Protein AF-A0A2S7TR38-F1 (afdb_monomer)

Secondary structure (DSSP, 8-state):
--HHHHHHHHHHHHHHIIIIIS----PEE-TTS-EE--PPPHHHHHHHHHHHHHHHHHHHHTT----SGGG--HHHHHHHHHHHHHTT--HHHHHHHHHHHHHHHHHTT-GGGS--GGGTSSSGGGG----S-SS--STTTTT--HHHHHHHHHHH-HHHHHHHHHHHHHT--HHHHHT--TTTS-EETTEEEE-S-SSS--SEEE-----S---

Foldseek 3Di:
DDPLLVQLLVQLVVLLVVQQQPPPDDQDQDPVRDRDDPRDDPVLSVVLSVLQSVLQVQCVVVVDPDSYLVPDDLVSLLSSQVVCVVVLDQLVVLLVSLVSNLSSCVSVVNNVSRPDSLVRHPHSVRNDDDPDDPDDPDCVSVVHDLVVCLVVVVVVPVVVSQLSLQCVQQVDDSVQSVPDDPVVFDCDPQWTWRQDDDPPDGTDTRDDRRPPPDD

Nearest PDB structures (foldseek):
  4l3u-assembly1_A  TM=3.561E-01  e=3.347E+00  Acinetobacter baumannii AYE
  4gcn-assembly2_B  TM=3.468E-01  e=4.349E+00  Caenorhabditis elegans
  7scc-assembly1_BB  TM=2.724E-01  e=3.176E+00  Synechocystis sp. PCC 6803 substr. Kazusa
  4n5c-assembly5_E  TM=2.247E-01  e=4.349E+00  Saccharomyces cerevisiae S288C

Radius of gyration: 22.53 Å; Cα contacts (8 Å, |Δi|>4): 216; chains: 1; bounding box: 56×43×54 Å

Structure (mmCIF, N/CA/C/O backbone):
data_AF-A0A2S7TR38-F1
#
_entry.id   AF-A0A2S7TR38-F1
#
loop_
_atom_site.group_PDB
_atom_site.id
_atom_site.type_symbol
_atom_site.label_atom_id
_atom_site.label_alt_id
_atom_site.label_comp_id
_atom_site.label_asym_id
_atom_site.label_entity_id
_atom_site.label_seq_id
_atom_site.pdbx_PDB_ins_code
_atom_site.Cartn_x
_atom_site.Cartn_y
_atom_site.Cartn_z
_atom_site.occupancy
_atom_site.B_iso_or_equiv
_atom_site.auth_seq_id
_atom_site.auth_comp_id
_atom_site.auth_asym_id
_atom_site.auth_atom_id
_atom_site.pdbx_PDB_model_num
ATOM 1 N N . MET A 1 1 ? -28.334 -7.784 -8.917 1.00 44.38 1 MET A N 1
ATOM 2 C CA . MET A 1 1 ? -26.993 -7.309 -8.501 1.00 44.38 1 MET A CA 1
ATOM 3 C C . MET A 1 1 ? -27.056 -7.001 -7.008 1.00 44.38 1 MET A C 1
ATOM 5 O O . MET A 1 1 ? -27.893 -6.196 -6.629 1.00 44.38 1 MET A O 1
ATOM 9 N N . ASN A 1 2 ? -26.276 -7.692 -6.165 1.00 52.62 2 ASN A N 1
ATOM 10 C CA . ASN A 1 2 ? -26.364 -7.601 -4.696 1.00 52.62 2 ASN A CA 1
ATOM 11 C C . ASN A 1 2 ? -25.981 -6.200 -4.191 1.00 52.62 2 ASN A C 1
ATOM 13 O O . ASN A 1 2 ? -24.799 -5.867 -4.108 1.00 52.62 2 ASN A O 1
ATOM 17 N N . THR A 1 3 ? -26.973 -5.399 -3.818 1.00 60.41 3 THR A N 1
ATOM 18 C CA . THR A 1 3 ? -26.819 -4.051 -3.243 1.00 60.41 3 THR A CA 1
ATOM 19 C C . THR A 1 3 ? -25.880 -4.043 -2.030 1.00 60.41 3 THR A C 1
ATOM 21 O O . THR A 1 3 ? -24.983 -3.203 -1.945 1.00 60.41 3 THR A O 1
ATOM 24 N N . GLU A 1 4 ? -25.966 -5.074 -1.186 1.00 58.56 4 GLU A N 1
ATOM 25 C CA . GLU A 1 4 ? -25.142 -5.247 0.017 1.00 58.56 4 GLU A CA 1
ATOM 26 C C . GLU A 1 4 ? -23.630 -5.351 -0.272 1.00 58.56 4 GLU A C 1
ATOM 28 O O . GLU A 1 4 ? -22.798 -4.913 0.525 1.00 58.56 4 GLU A O 1
ATOM 33 N N . THR A 1 5 ? -23.240 -5.905 -1.429 1.00 63.31 5 THR A N 1
ATOM 34 C CA . THR A 1 5 ? -21.815 -6.066 -1.785 1.00 63.31 5 THR A CA 1
ATOM 35 C C . THR A 1 5 ? -21.137 -4.749 -2.166 1.00 63.31 5 THR A C 1
ATOM 37 O O . THR A 1 5 ? -19.913 -4.635 -2.068 1.00 63.31 5 THR A O 1
ATOM 40 N N . THR A 1 6 ? -21.921 -3.740 -2.549 1.00 77.88 6 THR A N 1
ATOM 41 C CA . THR A 1 6 ? -21.419 -2.439 -3.008 1.00 77.88 6 THR A CA 1
ATOM 42 C C . THR A 1 6 ? -21.379 -1.412 -1.876 1.00 77.88 6 THR A C 1
ATOM 44 O O . THR A 1 6 ? -20.485 -0.564 -1.845 1.00 77.88 6 THR A O 1
ATOM 47 N N . GLU A 1 7 ? -22.294 -1.503 -0.908 1.00 85.69 7 GLU A N 1
ATOM 48 C CA . GLU A 1 7 ? -22.439 -0.524 0.177 1.00 85.69 7 GLU A CA 1
ATOM 49 C C . GLU A 1 7 ? -21.176 -0.365 1.025 1.00 85.69 7 GLU A C 1
ATOM 51 O O . GLU A 1 7 ? -20.681 0.749 1.199 1.00 85.69 7 GLU A O 1
ATOM 56 N N . TRP A 1 8 ? -20.586 -1.464 1.499 1.00 86.62 8 TRP A N 1
ATOM 57 C CA . TRP A 1 8 ? -19.388 -1.389 2.343 1.00 86.62 8 TRP A CA 1
ATOM 58 C C . TRP A 1 8 ? -18.145 -0.929 1.559 1.00 86.62 8 TRP A C 1
ATOM 60 O O . TRP A 1 8 ? -17.259 -0.269 2.111 1.00 86.62 8 TRP A O 1
ATOM 70 N N . ARG A 1 9 ? -18.081 -1.214 0.248 1.00 89.44 9 ARG A N 1
ATOM 71 C CA . ARG A 1 9 ? -17.019 -0.699 -0.636 1.00 89.44 9 ARG A CA 1
ATOM 72 C C . ARG A 1 9 ? -17.154 0.808 -0.818 1.00 89.44 9 ARG A C 1
ATOM 74 O O . ARG A 1 9 ? -16.152 1.516 -0.753 1.00 89.44 9 ARG A O 1
ATOM 81 N N . ASN A 1 10 ? -18.379 1.303 -0.986 1.00 90.62 10 ASN A N 1
ATOM 82 C CA . ASN A 1 10 ? -18.667 2.734 -1.055 1.00 90.62 10 ASN A CA 1
ATOM 83 C C . ASN A 1 10 ? -18.391 3.437 0.281 1.00 90.62 10 ASN A C 1
ATOM 85 O O . ASN A 1 10 ? -17.781 4.503 0.279 1.00 90.62 10 ASN A O 1
ATOM 89 N N . ALA A 1 11 ? -18.730 2.824 1.417 1.00 90.94 11 ALA A N 1
ATOM 90 C CA . ALA A 1 11 ? -18.392 3.352 2.741 1.00 90.94 11 ALA A CA 1
ATOM 91 C C . ALA A 1 11 ? -16.868 3.409 2.966 1.00 90.94 11 ALA A C 1
ATOM 93 O O . ALA A 1 11 ? -16.332 4.413 3.440 1.00 90.94 11 ALA A O 1
ATOM 94 N N . THR A 1 12 ? -16.145 2.373 2.529 1.00 91.44 12 THR A N 1
ATOM 95 C CA . THR A 1 12 ? -14.674 2.354 2.543 1.00 91.44 12 THR A CA 1
ATOM 96 C C . THR A 1 12 ? -14.095 3.433 1.630 1.00 91.44 12 THR A C 1
ATOM 98 O O . THR A 1 12 ? -13.125 4.097 1.989 1.00 91.44 12 THR A O 1
ATOM 101 N N . ARG A 1 13 ? -14.705 3.657 0.463 1.00 90.94 13 ARG A N 1
ATOM 102 C CA . ARG A 1 13 ? -14.318 4.727 -0.458 1.00 90.94 13 ARG A CA 1
ATOM 103 C C . ARG A 1 13 ? -14.503 6.095 0.199 1.00 90.94 13 ARG A C 1
ATOM 105 O O . ARG A 1 13 ? -13.543 6.859 0.247 1.00 90.94 13 ARG A O 1
ATOM 112 N N . ALA A 1 14 ? -15.678 6.363 0.767 1.00 90.38 14 ALA A N 1
ATOM 113 C CA . ALA A 1 14 ? -15.968 7.596 1.497 1.00 90.38 14 ALA A CA 1
ATOM 114 C C . ALA A 1 14 ? -14.950 7.838 2.626 1.00 90.38 14 ALA A C 1
ATOM 116 O O . ALA A 1 14 ? -14.358 8.910 2.697 1.00 90.38 14 ALA A O 1
ATOM 117 N N . PHE A 1 15 ? -14.621 6.805 3.414 1.00 91.62 15 PHE A N 1
ATOM 118 C CA . PHE A 1 15 ? -13.571 6.885 4.437 1.00 91.62 15 PHE A CA 1
ATOM 119 C C . PHE A 1 15 ? -12.222 7.361 3.878 1.00 91.62 15 PHE A C 1
ATOM 121 O O . PHE A 1 15 ? -11.559 8.207 4.481 1.00 91.62 15 PHE A O 1
ATOM 128 N N . VAL A 1 16 ? -11.787 6.813 2.740 1.00 88.62 16 VAL A N 1
ATOM 129 C CA . VAL A 1 16 ? -10.513 7.196 2.117 1.00 88.62 16 VAL A CA 1
ATOM 130 C C . VAL A 1 16 ? -10.552 8.650 1.642 1.00 88.62 16 VAL A C 1
ATOM 132 O O . VAL A 1 16 ? -9.597 9.389 1.898 1.00 88.62 16 VAL A O 1
ATOM 135 N N . TYR A 1 17 ? -11.645 9.084 1.012 1.00 85.25 17 TYR A N 1
ATOM 136 C CA . TYR A 1 17 ? -11.811 10.478 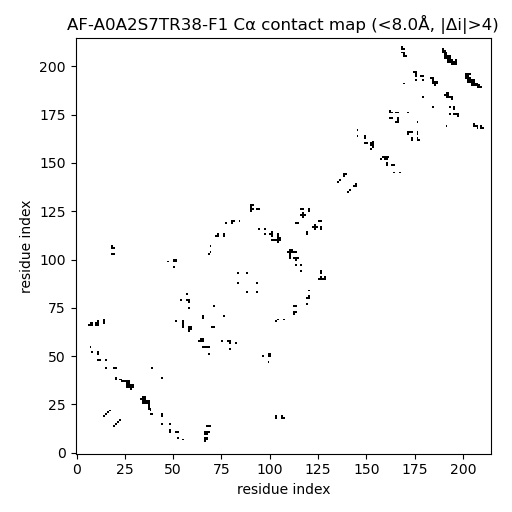0.589 1.00 85.25 17 TYR A CA 1
ATOM 137 C C . TYR A 1 17 ? -11.770 11.445 1.778 1.00 85.25 17 TYR A C 1
ATOM 139 O O . TYR A 1 17 ? -10.945 12.365 1.805 1.00 85.25 17 TYR A O 1
ATOM 147 N N . ASP A 1 18 ? -12.563 11.175 2.809 1.00 86.56 18 ASP A N 1
ATOM 148 C CA . ASP A 1 18 ? -12.71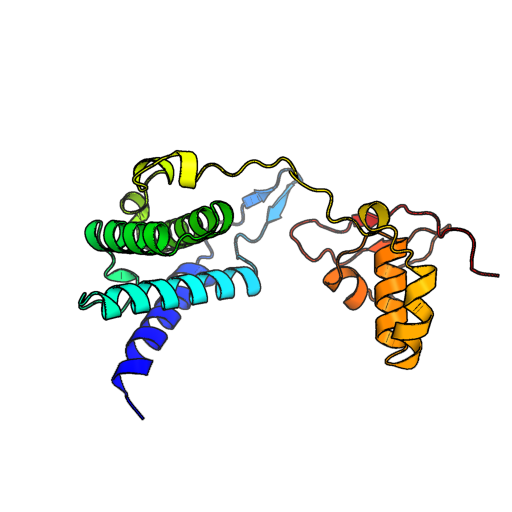1 12.070 3.955 1.00 86.56 18 ASP A CA 1
ATOM 149 C C . ASP A 1 18 ? -11.444 12.151 4.807 1.00 86.56 18 ASP A C 1
ATOM 151 O O . ASP A 1 18 ? -11.066 13.221 5.291 1.00 86.56 18 ASP A O 1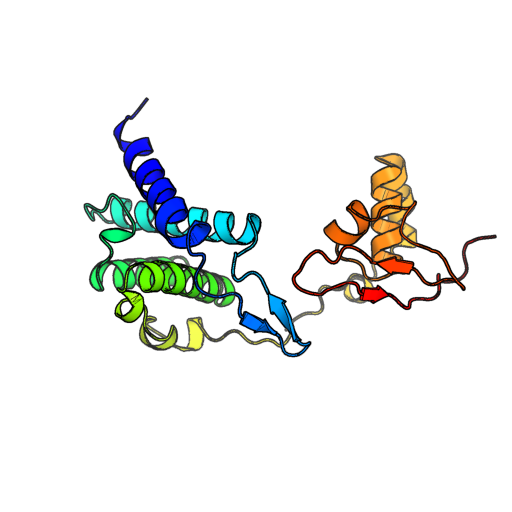
ATOM 155 N N . HIS A 1 19 ? -10.753 11.024 4.996 1.00 84.81 19 HIS A N 1
ATOM 156 C CA . HIS A 1 19 ? -9.693 10.939 5.999 1.00 84.81 19 HIS A CA 1
ATOM 157 C C . HIS A 1 19 ? -8.278 10.826 5.431 1.00 84.81 19 HIS A C 1
ATOM 159 O O . HIS A 1 19 ? -7.327 11.186 6.134 1.00 84.81 19 HIS A O 1
ATOM 165 N N . LEU A 1 20 ? -8.110 10.342 4.195 1.00 81.75 20 LEU A N 1
ATOM 166 C CA . LEU A 1 20 ? -6.791 10.102 3.592 1.00 81.75 20 LEU A CA 1
ATOM 167 C C . LEU A 1 20 ? -6.457 11.054 2.436 1.00 81.75 20 LEU A C 1
ATOM 169 O O . LEU A 1 20 ? -5.278 11.359 2.255 1.00 81.75 20 LEU A O 1
ATOM 173 N N . LEU A 1 21 ? -7.457 11.548 1.698 1.00 73.94 21 LEU A N 1
ATOM 174 C CA . LEU A 1 21 ? -7.286 12.554 0.637 1.00 73.94 21 LEU A CA 1
ATOM 175 C C . LEU A 1 21 ? -7.380 13.991 1.176 1.00 73.94 21 LEU A C 1
ATOM 177 O O . LEU A 1 21 ? -6.552 14.841 0.835 1.00 73.94 21 LEU A O 1
ATOM 181 N N . ASN A 1 22 ? -8.347 14.251 2.061 1.00 59.34 22 ASN A N 1
ATOM 182 C CA . ASN A 1 22 ? -8.716 15.610 2.473 1.00 59.34 22 ASN A CA 1
ATOM 183 C C . ASN A 1 22 ? -7.914 16.208 3.639 1.00 59.34 22 ASN A C 1
ATOM 185 O O . ASN A 1 22 ? -8.141 17.360 4.004 1.00 59.34 22 ASN A O 1
ATOM 189 N N . LYS A 1 23 ? -6.916 15.514 4.207 1.00 54.41 23 LYS A N 1
ATOM 190 C CA . LYS A 1 23 ? -6.045 16.139 5.220 1.00 54.41 23 LYS A CA 1
ATOM 191 C C . LYS A 1 23 ? -4.997 17.060 4.587 1.00 54.41 23 LYS A C 1
ATOM 193 O O . LYS A 1 23 ? -3.816 16.734 4.507 1.00 54.41 23 LYS A O 1
ATOM 198 N N . SER A 1 24 ? -5.421 18.277 4.254 1.00 47.22 24 SER A N 1
ATOM 199 C CA . SER A 1 24 ? -4.573 19.466 4.351 1.00 47.22 24 SER A CA 1
ATOM 200 C C . SER A 1 24 ? -4.290 19.746 5.831 1.00 47.22 24 SER A C 1
ATOM 202 O O . SER A 1 24 ? -4.989 20.520 6.481 1.00 47.22 24 SER A O 1
ATOM 204 N N . ARG A 1 25 ? -3.293 19.089 6.424 1.00 46.66 25 ARG A N 1
ATOM 205 C CA . ARG A 1 25 ? -2.757 19.540 7.715 1.00 46.66 25 ARG A CA 1
ATOM 206 C C . ARG A 1 25 ? -1.247 19.666 7.601 1.00 46.66 25 ARG A C 1
ATOM 208 O O . ARG A 1 25 ? -0.528 18.674 7.572 1.00 46.66 25 ARG A O 1
ATOM 215 N N . THR A 1 26 ? -0.877 20.939 7.456 1.00 48.78 26 THR A N 1
ATOM 216 C CA . THR A 1 26 ? 0.453 21.550 7.449 1.00 48.78 26 THR A CA 1
ATOM 217 C C . THR A 1 26 ? 1.412 21.043 6.372 1.00 48.78 26 THR A C 1
ATOM 219 O O . THR A 1 26 ? 1.970 19.945 6.422 1.00 48.78 26 THR A O 1
ATOM 222 N N . SER A 1 27 ? 1.654 21.904 5.382 1.00 54.19 27 SER A N 1
ATOM 223 C CA . SER A 1 27 ? 2.864 21.851 4.566 1.00 54.19 27 SER A CA 1
ATOM 224 C C . SER A 1 27 ? 4.069 21.809 5.503 1.00 54.19 27 SER A C 1
ATOM 226 O O . SER A 1 27 ? 4.250 22.700 6.332 1.00 54.19 27 SER A O 1
ATOM 228 N N . ARG A 1 28 ? 4.855 20.734 5.422 1.00 53.72 28 ARG A N 1
ATOM 229 C CA . ARG A 1 28 ? 6.092 20.610 6.194 1.00 53.72 28 ARG A CA 1
ATOM 230 C C . ARG A 1 28 ? 7.229 21.106 5.320 1.00 53.72 28 ARG A C 1
ATOM 232 O O . ARG A 1 28 ? 7.315 20.721 4.153 1.00 53.72 28 ARG A O 1
ATOM 239 N N . VAL A 1 29 ? 8.090 21.940 5.884 1.00 58.16 29 VAL A N 1
ATOM 240 C CA . VAL A 1 29 ? 9.344 22.311 5.237 1.00 58.16 29 VAL A CA 1
ATOM 241 C C . VAL A 1 29 ? 10.228 21.065 5.231 1.00 58.16 29 VAL A C 1
ATOM 243 O O . VAL A 1 29 ? 10.424 20.430 6.268 1.00 58.16 29 VAL A O 1
ATOM 246 N N . ASN A 1 30 ? 10.668 20.634 4.052 1.00 64.19 30 ASN A N 1
ATOM 247 C CA . ASN A 1 30 ? 11.627 19.539 3.949 1.00 64.19 30 ASN A CA 1
ATOM 248 C C . ASN A 1 30 ? 13.052 20.034 4.285 1.00 64.19 30 ASN A C 1
ATOM 250 O O . ASN A 1 30 ? 13.281 21.226 4.456 1.00 64.19 30 ASN A O 1
ATOM 254 N N . HIS A 1 31 ? 14.030 19.127 4.340 1.00 61.91 31 HIS A N 1
ATOM 255 C CA . HIS A 1 31 ? 15.436 19.464 4.623 1.00 61.91 31 HIS A CA 1
ATOM 256 C C . HIS A 1 31 ? 16.060 20.444 3.607 1.00 61.91 31 HIS A C 1
ATOM 258 O O . HIS A 1 31 ? 17.085 21.044 3.895 1.00 61.91 31 HIS A O 1
ATOM 264 N N . SER A 1 32 ? 15.434 20.630 2.439 1.00 66.12 32 SER A N 1
ATOM 265 C CA . SER A 1 32 ? 15.834 21.593 1.404 1.00 66.12 32 SER A CA 1
ATOM 266 C C . SER A 1 32 ? 15.085 22.936 1.469 1.00 66.12 32 SER A C 1
ATOM 268 O O . SER A 1 32 ? 15.138 23.704 0.514 1.00 66.12 32 SER A O 1
ATOM 270 N N . GLY A 1 33 ? 14.315 23.207 2.530 1.00 60.91 33 GLY A N 1
ATOM 271 C CA . GLY A 1 33 ? 13.580 24.471 2.689 1.00 60.91 33 GLY A CA 1
ATOM 272 C C . GLY A 1 33 ? 12.289 24.592 1.865 1.00 60.91 33 GLY A C 1
ATOM 273 O O . GLY A 1 33 ? 11.583 25.591 1.967 1.00 60.91 33 GLY A O 1
ATOM 274 N N . LYS A 1 34 ? 11.925 23.578 1.069 1.00 62.59 34 LYS A N 1
ATOM 275 C CA . LYS A 1 34 ? 10.724 23.587 0.220 1.00 62.59 34 LYS A CA 1
ATOM 276 C C . LYS A 1 34 ? 9.499 23.087 0.982 1.00 62.59 34 LYS A C 1
ATOM 278 O O . LYS A 1 34 ? 9.561 22.088 1.706 1.00 62.59 34 LYS A O 1
ATOM 283 N N . LEU A 1 35 ? 8.359 23.747 0.764 1.00 59.25 35 LEU A N 1
ATOM 284 C CA . LEU A 1 35 ? 7.059 23.288 1.252 1.00 59.25 35 LEU A CA 1
ATOM 285 C C . LEU A 1 35 ? 6.696 21.980 0.546 1.00 59.25 35 LEU A C 1
ATOM 287 O O . LEU A 1 35 ? 6.371 21.963 -0.640 1.00 59.25 35 LEU A O 1
ATOM 291 N N . LYS A 1 36 ? 6.739 20.864 1.278 1.00 60.09 36 LYS A N 1
ATOM 292 C CA . LYS A 1 36 ? 6.269 19.583 0.758 1.00 60.09 36 LYS A CA 1
ATOM 293 C C . LYS A 1 36 ? 4.789 19.432 1.080 1.00 60.09 36 LYS A C 1
ATOM 295 O O . LYS A 1 36 ? 4.392 19.395 2.249 1.00 60.09 36 LYS A O 1
ATOM 300 N N . SER A 1 37 ? 3.981 19.306 0.029 1.00 60.09 37 SER A N 1
ATOM 301 C CA . SER A 1 37 ? 2.624 18.775 0.130 1.00 60.09 37 SER A CA 1
ATOM 302 C C . SER A 1 37 ? 2.679 17.438 0.875 1.00 60.09 37 SER A C 1
ATOM 304 O O . SER A 1 37 ? 3.353 16.505 0.440 1.00 60.09 37 SER A O 1
ATOM 306 N N . GLN A 1 38 ? 1.989 17.335 2.013 1.00 63.03 38 GLN A N 1
ATOM 307 C CA . GLN A 1 38 ? 1.847 16.057 2.720 1.00 63.03 38 GLN A CA 1
ATOM 308 C C . GLN A 1 38 ? 0.806 15.136 2.064 1.00 63.03 38 GLN A C 1
ATOM 310 O O . GLN A 1 38 ? 0.529 14.058 2.594 1.00 63.03 38 GLN A O 1
ATOM 315 N N . ARG A 1 39 ? 0.230 15.525 0.915 1.00 66.94 39 ARG A N 1
ATOM 316 C CA . ARG A 1 39 ? -0.686 14.655 0.177 1.00 66.94 39 ARG A CA 1
ATOM 317 C C . ARG A 1 39 ? 0.093 13.470 -0.378 1.00 66.94 39 ARG A C 1
ATOM 319 O O . ARG A 1 39 ? 1.126 13.624 -1.026 1.00 66.94 39 ARG A O 1
ATOM 326 N N . ALA A 1 40 ? -0.412 12.276 -0.097 1.00 72.00 40 ALA A N 1
ATOM 327 C CA . ALA A 1 40 ? 0.082 11.066 -0.728 1.00 72.00 40 ALA A CA 1
ATOM 328 C C . ALA A 1 40 ? -0.246 11.094 -2.233 1.00 72.00 40 ALA A C 1
ATOM 330 O O . ALA A 1 40 ? -1.227 11.715 -2.639 1.00 72.00 40 ALA A O 1
ATOM 331 N N . SER A 1 41 ? 0.562 10.423 -3.058 1.00 76.81 41 SER A N 1
ATOM 332 C CA . SER A 1 41 ? 0.247 10.270 -4.484 1.00 76.81 41 SER A CA 1
ATOM 333 C C . SER A 1 41 ? -1.031 9.451 -4.678 1.00 76.81 41 SER A C 1
ATOM 335 O O . SER A 1 41 ? -1.340 8.598 -3.843 1.00 76.81 41 SER A O 1
ATOM 337 N N . PHE A 1 42 ? -1.729 9.643 -5.803 1.00 81.50 42 PHE A N 1
ATOM 338 C CA . PHE A 1 42 ? -2.927 8.864 -6.145 1.00 81.50 42 PHE A CA 1
ATOM 339 C C . PHE A 1 42 ? -2.684 7.355 -6.044 1.00 81.50 42 PHE A C 1
ATOM 341 O O . PHE A 1 42 ? -3.430 6.671 -5.354 1.00 81.50 42 PHE A O 1
ATOM 348 N N . ARG A 1 43 ? -1.558 6.861 -6.575 1.00 82.44 43 ARG A N 1
ATOM 349 C CA . ARG A 1 43 ? -1.155 5.447 -6.459 1.00 82.44 43 ARG A CA 1
ATOM 350 C C . ARG A 1 43 ? -1.021 4.963 -5.011 1.00 82.44 43 ARG A C 1
ATOM 352 O O . ARG A 1 43 ? -1.364 3.833 -4.688 1.00 82.44 43 ARG A O 1
ATOM 359 N N . THR A 1 44 ? -0.512 5.808 -4.113 1.00 84.56 44 THR A N 1
ATOM 360 C CA . THR A 1 44 ? -0.409 5.457 -2.684 1.00 84.56 44 THR A CA 1
ATOM 361 C C . THR A 1 44 ? -1.789 5.388 -2.032 1.00 84.56 44 THR A C 1
ATOM 363 O O . THR A 1 44 ? -2.005 4.603 -1.112 1.00 84.56 44 THR A O 1
ATOM 366 N N . ILE A 1 45 ? -2.713 6.239 -2.470 1.00 86.25 45 ILE A N 1
ATOM 367 C CA . ILE A 1 45 ? -4.080 6.306 -1.953 1.00 86.25 45 ILE A CA 1
ATOM 368 C C . ILE A 1 45 ? -4.888 5.109 -2.445 1.00 86.25 45 ILE A C 1
ATOM 370 O O . ILE A 1 45 ? -5.565 4.483 -1.638 1.00 86.25 45 ILE A O 1
ATOM 374 N N . GLU A 1 46 ? -4.741 4.747 -3.715 1.00 88.25 46 GLU A N 1
ATOM 375 C CA . GLU A 1 46 ? -5.312 3.541 -4.313 1.00 88.25 46 GLU A CA 1
ATOM 376 C C . GLU A 1 46 ? -4.837 2.279 -3.583 1.00 88.25 46 GLU A C 1
ATOM 378 O O . GLU A 1 46 ? -5.657 1.545 -3.044 1.00 88.25 46 GLU A O 1
ATOM 383 N N . ALA A 1 47 ? -3.524 2.110 -3.385 1.00 89.00 47 ALA A N 1
ATOM 384 C CA . ALA A 1 47 ? -2.994 0.968 -2.634 1.00 89.00 47 ALA A CA 1
ATOM 385 C C . ALA A 1 47 ? -3.537 0.883 -1.191 1.00 89.00 47 ALA A C 1
ATOM 387 O O . ALA A 1 47 ? -3.747 -0.204 -0.647 1.00 89.00 47 ALA A O 1
ATOM 388 N N . ARG A 1 48 ? -3.779 2.033 -0.545 1.00 90.19 48 ARG A N 1
ATOM 389 C CA . ARG A 1 48 ? -4.424 2.081 0.778 1.00 90.19 48 ARG A CA 1
ATOM 390 C C . ARG A 1 48 ? -5.904 1.725 0.698 1.00 90.19 48 ARG A C 1
ATOM 392 O O . ARG A 1 48 ? -6.388 1.031 1.587 1.00 90.19 48 ARG A O 1
ATOM 399 N N . PHE A 1 49 ? -6.612 2.206 -0.321 1.00 92.06 49 PHE A N 1
ATOM 400 C CA . PHE A 1 49 ? -8.009 1.870 -0.563 1.00 92.06 49 PHE A CA 1
ATOM 401 C C . PHE A 1 49 ? -8.173 0.364 -0.768 1.00 92.06 49 PHE A C 1
ATOM 403 O O . PHE A 1 49 ? -8.949 -0.247 -0.038 1.00 92.06 49 PHE A O 1
ATOM 410 N N . ASP A 1 50 ? -7.377 -0.242 -1.646 1.00 92.38 50 ASP A N 1
ATOM 411 C CA . ASP A 1 50 ? -7.413 -1.683 -1.910 1.00 92.38 50 ASP A CA 1
ATOM 412 C C . ASP A 1 50 ? -7.144 -2.490 -0.642 1.00 92.38 50 ASP A C 1
ATOM 414 O O . ASP A 1 50 ? -7.886 -3.416 -0.315 1.00 92.38 50 ASP A O 1
ATOM 418 N N . CYS A 1 51 ? -6.139 -2.084 0.139 1.00 93.88 51 CYS A N 1
ATOM 419 C CA . CYS A 1 51 ? -5.837 -2.714 1.420 1.00 93.88 51 CYS A CA 1
ATOM 420 C C . CYS A 1 51 ? -7.018 -2.647 2.402 1.00 93.88 51 CYS A C 1
ATOM 422 O O . CYS A 1 51 ? -7.296 -3.627 3.094 1.00 93.88 51 CYS A O 1
ATOM 424 N N . LEU A 1 52 ? -7.708 -1.507 2.491 1.00 94.88 52 LEU A N 1
ATOM 425 C CA . LEU A 1 52 ? -8.848 -1.334 3.395 1.00 94.88 52 LEU A CA 1
ATOM 426 C C . LEU A 1 52 ? -10.078 -2.102 2.919 1.00 94.88 52 LEU A C 1
ATOM 428 O O . LEU A 1 52 ? -10.761 -2.714 3.739 1.00 94.88 52 LEU A O 1
ATOM 432 N N . VAL A 1 53 ? -10.334 -2.111 1.612 1.00 94.56 53 VAL A N 1
ATOM 433 C CA . VAL A 1 53 ? -11.412 -2.898 1.009 1.00 94.56 53 VAL A CA 1
ATOM 434 C C . VAL A 1 53 ? -11.178 -4.381 1.281 1.00 94.56 53 VAL A C 1
ATOM 436 O O . VAL A 1 53 ? -12.065 -5.070 1.782 1.00 94.56 53 VAL A O 1
ATOM 439 N N . HIS A 1 54 ? -9.963 -4.864 1.033 1.00 94.56 54 HIS A N 1
ATOM 440 C CA . HIS A 1 54 ? -9.596 -6.248 1.304 1.00 94.56 54 HIS A CA 1
ATOM 441 C C . HIS A 1 54 ? -9.747 -6.596 2.795 1.00 94.56 54 HIS A C 1
ATOM 443 O O . HIS A 1 54 ? -10.324 -7.626 3.136 1.00 94.56 54 HIS A O 1
ATOM 449 N N . ALA A 1 55 ? -9.319 -5.706 3.697 1.00 95.56 55 ALA A N 1
ATOM 450 C CA . ALA A 1 55 ? -9.469 -5.898 5.138 1.00 95.56 55 ALA A CA 1
ATOM 451 C C . ALA A 1 55 ? -10.941 -5.996 5.581 1.00 95.56 55 ALA A C 1
ATOM 453 O O . ALA A 1 55 ? -11.295 -6.888 6.351 1.00 95.56 55 ALA A O 1
ATOM 454 N N . VAL A 1 56 ? -11.821 -5.114 5.094 1.00 95.44 56 VAL A N 1
ATOM 455 C CA . VAL A 1 56 ? -13.260 -5.204 5.400 1.00 95.44 56 VAL A CA 1
ATOM 456 C C . VAL A 1 56 ? -13.848 -6.504 4.841 1.00 95.44 56 VAL A C 1
ATOM 458 O O . VAL A 1 56 ? -14.591 -7.180 5.550 1.00 95.44 56 VAL A O 1
ATOM 461 N N . GLY A 1 57 ? -13.459 -6.902 3.625 1.00 94.19 57 GLY A N 1
ATOM 462 C CA . GLY A 1 57 ? -13.863 -8.172 3.018 1.00 94.19 57 GLY A CA 1
ATOM 463 C C . GLY A 1 57 ? -13.490 -9.394 3.867 1.00 94.19 57 GLY A C 1
ATOM 464 O O . GLY A 1 57 ? -14.355 -10.221 4.147 1.00 94.19 57 GLY A O 1
ATOM 465 N N . ILE A 1 58 ? -12.242 -9.470 4.349 1.00 94.94 58 ILE A N 1
ATOM 466 C CA . ILE A 1 58 ? -11.776 -10.549 5.243 1.00 94.94 58 ILE A CA 1
ATOM 467 C C . ILE A 1 58 ? -12.572 -10.574 6.553 1.00 94.94 58 ILE A C 1
ATOM 469 O O . ILE A 1 58 ? -12.942 -11.633 7.053 1.00 94.94 58 ILE A O 1
ATOM 473 N N . LEU A 1 59 ? -12.830 -9.412 7.154 1.00 96.31 59 LEU A N 1
ATOM 474 C CA . LEU A 1 59 ? -13.581 -9.357 8.408 1.00 96.31 59 LEU A CA 1
ATOM 475 C C . LEU A 1 59 ? -15.012 -9.861 8.218 1.00 96.31 59 LEU A C 1
ATOM 477 O O . LEU A 1 59 ? -15.503 -10.635 9.038 1.00 96.31 59 LEU A O 1
ATOM 481 N N . ARG A 1 60 ? -15.657 -9.480 7.114 1.00 93.69 60 ARG A N 1
ATOM 482 C CA . ARG A 1 60 ? -16.995 -9.969 6.778 1.00 93.69 60 ARG A CA 1
ATOM 483 C C . ARG A 1 60 ? -17.004 -11.472 6.513 1.00 93.69 60 ARG A C 1
ATOM 485 O O . ARG A 1 60 ? -17.884 -12.151 7.031 1.00 93.69 60 ARG A O 1
ATOM 492 N N . SER A 1 61 ? -16.018 -12.012 5.789 1.00 92.50 61 SER A N 1
ATOM 493 C CA . SER A 1 61 ? -15.930 -13.463 5.552 1.00 92.50 61 SER A CA 1
ATOM 494 C C . SER A 1 61 ? -15.692 -14.264 6.837 1.00 92.50 61 SER A C 1
ATOM 496 O O . SER A 1 61 ? -16.111 -15.412 6.933 1.00 92.50 61 SER A O 1
ATOM 498 N N . LYS A 1 62 ? -15.094 -13.643 7.861 1.00 92.56 62 LYS A N 1
ATOM 499 C CA . LYS A 1 62 ? -14.958 -14.197 9.217 1.00 92.56 62 LYS A CA 1
ATOM 500 C C . LYS A 1 62 ? -16.186 -13.990 10.118 1.00 92.56 62 LYS A C 1
ATOM 502 O O . LYS A 1 62 ? -16.116 -14.300 11.304 1.00 92.56 62 LYS A O 1
ATOM 507 N N . GLY A 1 63 ? -17.289 -13.453 9.594 1.00 92.94 63 GLY A N 1
ATOM 508 C CA . GLY A 1 63 ? -18.539 -13.258 10.335 1.00 92.94 63 GLY A CA 1
ATOM 509 C C . GLY A 1 63 ? -18.610 -11.971 11.164 1.00 92.94 63 GLY A C 1
ATOM 510 O O . GLY A 1 63 ? -19.531 -11.806 11.962 1.00 92.94 63 GLY A O 1
ATOM 511 N N . PHE A 1 64 ? -17.673 -11.031 11.003 1.00 94.19 64 PHE A N 1
ATOM 512 C CA . PHE A 1 64 ? -17.788 -9.727 11.656 1.00 94.19 64 PHE A CA 1
ATOM 513 C C . PHE A 1 64 ? -18.760 -8.817 10.894 1.00 94.19 64 PHE A C 1
ATOM 515 O O . PHE A 1 64 ? -18.587 -8.557 9.703 1.00 94.19 64 PHE A O 1
ATOM 522 N N . ALA A 1 65 ? -19.725 -8.238 11.612 1.00 91.50 65 ALA A N 1
ATOM 523 C CA . ALA A 1 65 ? -20.625 -7.203 11.100 1.00 91.50 65 ALA A CA 1
ATOM 524 C C . ALA A 1 65 ? -19.906 -5.842 10.988 1.00 91.50 65 ALA A C 1
ATOM 526 O O . ALA A 1 65 ? -20.150 -4.915 11.761 1.00 91.50 65 ALA A O 1
ATOM 527 N N . VAL A 1 66 ? -18.953 -5.749 10.058 1.00 92.38 66 VAL A N 1
ATOM 528 C CA . VAL A 1 66 ? -18.194 -4.532 9.751 1.00 92.38 66 VAL A CA 1
ATOM 529 C C . VAL A 1 66 ? -18.509 -4.096 8.325 1.00 92.38 66 VAL A C 1
ATOM 531 O O . VAL A 1 66 ? -18.392 -4.878 7.382 1.00 92.38 66 VAL A O 1
ATOM 534 N N . SER A 1 67 ? -18.882 -2.829 8.172 1.00 89.69 67 SER A N 1
ATOM 535 C CA . SER A 1 67 ? -19.232 -2.221 6.884 1.00 89.69 67 SER A CA 1
ATOM 536 C C . SER A 1 67 ? -18.284 -1.091 6.490 1.00 89.69 67 SER A C 1
ATOM 538 O O . SER A 1 67 ? -18.332 -0.627 5.357 1.00 89.69 67 SER A O 1
ATOM 540 N N . SER A 1 68 ? -17.416 -0.632 7.399 1.00 92.38 68 SER A N 1
ATOM 541 C CA . SER A 1 68 ? -16.471 0.446 7.101 1.00 92.38 68 SER A CA 1
ATOM 542 C C . SER A 1 68 ? -15.243 0.435 8.022 1.00 92.38 68 SER A C 1
ATOM 544 O O . SER A 1 68 ? -15.369 0.045 9.191 1.00 92.38 68 SER A O 1
ATOM 546 N N . PRO A 1 69 ? -14.068 0.930 7.576 1.00 93.38 69 PRO A N 1
ATOM 547 C CA . PRO A 1 69 ? -12.863 1.001 8.408 1.00 93.38 69 PRO A CA 1
ATOM 548 C C . PRO A 1 69 ? -13.036 1.769 9.727 1.00 93.38 69 PRO A C 1
ATOM 550 O O . PRO A 1 69 ? -12.386 1.454 10.721 1.00 93.38 69 PRO A O 1
ATOM 553 N N . GLN A 1 70 ? -13.948 2.743 9.792 1.00 93.31 70 GLN A N 1
ATOM 554 C CA . GLN A 1 70 ? -14.264 3.497 11.013 1.00 93.31 70 GLN A CA 1
ATOM 555 C C . GLN A 1 70 ? -14.717 2.590 12.165 1.00 93.31 70 GLN A C 1
ATOM 557 O O . GLN A 1 70 ? -14.502 2.925 13.332 1.00 93.31 70 GLN A O 1
ATOM 562 N N . GLN A 1 71 ? -15.329 1.443 11.859 1.00 94.31 71 GLN A N 1
ATOM 563 C CA . GLN A 1 71 ? -15.840 0.487 12.844 1.00 94.31 71 GLN A CA 1
ATOM 564 C C . GLN A 1 71 ? -14.758 -0.475 13.360 1.00 94.31 71 GLN A C 1
ATOM 566 O O . GLN A 1 71 ? -15.046 -1.352 14.179 1.00 94.31 71 GLN A O 1
ATOM 571 N N . PHE A 1 72 ? -13.506 -0.335 12.911 1.00 96.56 72 PHE A N 1
ATOM 572 C CA . PHE A 1 72 ? -12.414 -1.181 13.376 1.00 96.56 72 PHE A CA 1
ATOM 573 C C . PHE A 1 72 ? -12.199 -1.026 14.890 1.00 96.56 72 PHE A C 1
ATOM 575 O O . PHE A 1 72 ? -12.287 0.064 15.463 1.00 96.56 72 PHE A O 1
ATOM 582 N N . LYS A 1 73 ? -11.945 -2.168 15.534 1.00 94.88 73 LYS A N 1
ATOM 583 C CA . LYS A 1 73 ? -11.652 -2.345 16.961 1.00 94.88 73 LYS A CA 1
ATOM 584 C C . LYS A 1 73 ? -10.439 -3.269 17.077 1.00 94.88 73 LYS A C 1
ATOM 586 O O . LYS A 1 73 ? -10.113 -3.953 16.108 1.00 94.88 73 LYS A O 1
ATOM 591 N N . ALA A 1 74 ? -9.820 -3.351 18.255 1.00 93.69 74 ALA A N 1
ATOM 592 C CA . ALA A 1 74 ? -8.629 -4.181 18.474 1.00 93.69 74 ALA A CA 1
ATOM 593 C C . ALA A 1 74 ? -8.834 -5.636 18.010 1.00 93.69 74 ALA A C 1
ATOM 595 O O . ALA A 1 74 ? -8.026 -6.159 17.249 1.00 93.69 74 ALA A O 1
ATOM 596 N N . LYS A 1 75 ? -9.985 -6.243 18.339 1.00 94.81 75 LYS A N 1
ATOM 597 C CA . LYS A 1 75 ? -10.347 -7.601 17.892 1.00 94.81 75 LYS A CA 1
ATOM 598 C C . LYS A 1 75 ? -10.330 -7.788 16.367 1.00 94.81 75 LYS A C 1
ATOM 600 O O . LYS A 1 75 ? -9.957 -8.850 15.890 1.00 94.81 75 LYS A O 1
ATOM 605 N N . HIS A 1 76 ? -10.700 -6.757 15.602 1.00 96.31 76 HIS A N 1
ATOM 606 C CA . HIS A 1 76 ? -10.687 -6.810 14.139 1.00 96.31 76 HIS A CA 1
ATOM 607 C C . HIS A 1 76 ? -9.248 -6.780 13.609 1.00 96.31 76 HIS A C 1
ATOM 609 O O . HIS A 1 76 ? -8.918 -7.522 12.693 1.00 96.31 76 HIS A O 1
ATOM 615 N N . ILE A 1 77 ? -8.375 -5.967 14.214 1.00 95.44 77 ILE A N 1
ATOM 616 C CA . ILE A 1 77 ? -6.955 -5.920 13.843 1.00 95.44 77 ILE A CA 1
ATOM 617 C C . ILE A 1 77 ? -6.285 -7.269 14.125 1.00 95.44 77 ILE A C 1
ATOM 619 O O . ILE A 1 77 ? -5.596 -7.786 13.252 1.00 95.44 77 ILE A O 1
ATOM 623 N N . HIS A 1 78 ? -6.546 -7.881 15.283 1.00 94.19 78 HIS A N 1
ATOM 624 C CA . HIS A 1 78 ? -6.029 -9.217 15.594 1.00 94.19 78 HIS A CA 1
ATOM 625 C C . HIS A 1 78 ? -6.543 -10.285 14.619 1.00 94.19 78 HIS A C 1
ATOM 627 O O . HIS A 1 78 ? -5.744 -11.059 14.101 1.00 94.19 78 HIS A O 1
ATOM 633 N N . ALA A 1 79 ? -7.840 -10.284 14.293 1.00 95.25 79 ALA A N 1
ATOM 634 C CA . ALA A 1 79 ? -8.408 -11.232 13.333 1.00 95.25 79 ALA A CA 1
ATOM 635 C C . ALA A 1 79 ? -7.811 -11.092 11.918 1.00 95.25 79 ALA A C 1
ATOM 637 O O . ALA A 1 79 ? -7.633 -12.093 11.222 1.00 95.25 79 ALA A O 1
ATOM 638 N N . LEU A 1 80 ? -7.494 -9.862 11.493 1.00 96.00 80 LEU A N 1
ATOM 639 C CA . LEU A 1 80 ? -6.806 -9.595 10.225 1.00 96.00 80 LEU A CA 1
ATOM 640 C C . LEU A 1 80 ? -5.371 -10.113 10.236 1.00 96.00 80 LEU A C 1
ATOM 642 O O . LEU A 1 80 ? -4.948 -10.750 9.278 1.00 96.00 80 LEU A O 1
ATOM 646 N N . VAL A 1 81 ? -4.632 -9.864 11.318 1.00 93.69 81 VAL A N 1
ATOM 647 C CA . VAL A 1 81 ? -3.247 -10.334 11.438 1.00 93.69 81 VAL A CA 1
ATOM 648 C C . VAL A 1 81 ? -3.195 -11.854 11.431 1.00 93.69 81 VAL A C 1
ATOM 650 O O . VAL A 1 81 ? -2.449 -12.414 10.640 1.00 93.69 81 VAL A O 1
ATOM 653 N N . GLN A 1 82 ? -4.050 -12.517 12.211 1.00 92.62 82 GLN A N 1
ATOM 654 C CA . GLN A 1 82 ? -4.150 -13.978 12.207 1.00 92.62 82 GLN A CA 1
ATOM 655 C C . GLN A 1 82 ? -4.489 -14.531 10.819 1.00 92.62 82 GLN A C 1
ATOM 657 O O . GLN A 1 82 ? -3.935 -15.544 10.405 1.00 92.62 82 GLN A O 1
ATOM 662 N N . TYR A 1 83 ? -5.378 -13.865 10.073 1.00 94.19 83 TYR A N 1
ATOM 663 C CA . TYR A 1 83 ? -5.667 -14.252 8.692 1.00 94.19 83 TYR A CA 1
ATOM 664 C C . TYR A 1 83 ? -4.417 -14.180 7.813 1.00 94.19 83 TYR A C 1
ATOM 666 O O . TYR A 1 83 ? -4.089 -15.149 7.143 1.00 94.19 83 TYR A O 1
ATOM 674 N N . TRP A 1 84 ? -3.703 -13.056 7.845 1.00 92.94 84 TRP A N 1
ATOM 675 C CA . TRP A 1 84 ? -2.506 -12.852 7.029 1.00 92.94 84 TRP A CA 1
ATOM 676 C C . TRP A 1 84 ? -1.334 -13.751 7.422 1.00 92.94 84 TRP A C 1
ATOM 678 O O . TRP A 1 84 ? -0.550 -14.135 6.558 1.00 92.94 84 TRP A O 1
ATOM 688 N N . GLU A 1 85 ? -1.216 -14.098 8.705 1.00 89.62 85 GLU A N 1
ATOM 689 C CA . GLU A 1 85 ? -0.234 -15.072 9.177 1.00 89.62 85 GLU A CA 1
ATOM 690 C C . GLU A 1 85 ? -0.534 -16.487 8.676 1.00 89.62 85 GLU A C 1
ATOM 692 O O . GLU A 1 85 ? 0.406 -17.220 8.380 1.00 89.62 85 GLU A O 1
ATOM 697 N N . ASN A 1 86 ? -1.813 -16.855 8.559 1.00 90.25 86 ASN A N 1
ATOM 698 C CA . ASN A 1 86 ? -2.232 -18.156 8.032 1.00 90.25 86 ASN A CA 1
ATOM 699 C C . ASN A 1 86 ? -2.143 -18.223 6.500 1.00 90.25 86 ASN A C 1
ATOM 701 O O . ASN A 1 86 ? -1.889 -19.288 5.947 1.00 90.25 86 ASN A O 1
ATOM 705 N N . ASP A 1 87 ? -2.322 -17.089 5.823 1.00 89.19 87 ASP A N 1
ATOM 706 C CA . ASP A 1 87 ? -2.223 -16.947 4.364 1.00 89.19 87 ASP A CA 1
ATOM 707 C C . ASP A 1 87 ? -0.761 -16.921 3.860 1.00 89.19 87 ASP A C 1
ATOM 709 O O . ASP A 1 87 ? -0.508 -16.779 2.668 1.00 89.19 87 ASP A O 1
ATOM 713 N N . ASN A 1 88 ? 0.223 -17.050 4.764 1.00 85.19 88 ASN A N 1
ATOM 714 C CA . ASN A 1 88 ? 1.663 -17.043 4.470 1.00 85.19 88 ASN A CA 1
ATOM 715 C C . ASN A 1 88 ? 2.125 -15.843 3.618 1.00 85.19 88 ASN A C 1
ATOM 717 O O . ASN A 1 88 ? 3.000 -15.967 2.756 1.00 85.19 88 ASN A O 1
ATOM 721 N N . LEU A 1 89 ? 1.562 -14.654 3.867 1.00 87.06 89 LEU A N 1
ATOM 722 C CA . LEU A 1 89 ? 1.995 -13.435 3.183 1.00 87.06 89 LEU A CA 1
ATOM 723 C C . LEU A 1 89 ? 3.480 -13.145 3.434 1.00 87.06 89 LEU A C 1
ATOM 725 O O . LEU A 1 89 ? 4.003 -13.354 4.529 1.00 87.06 89 LEU A O 1
ATOM 729 N N . SER A 1 90 ? 4.148 -12.561 2.431 1.00 87.56 90 SER A N 1
ATOM 730 C CA . SER A 1 90 ? 5.537 -12.128 2.601 1.00 87.56 90 SER A CA 1
ATOM 731 C C . SER A 1 90 ? 5.666 -11.100 3.744 1.00 87.56 90 SER A C 1
ATOM 733 O O . SER A 1 90 ? 4.781 -10.243 3.894 1.00 87.56 90 SER A O 1
ATOM 735 N N . PRO A 1 91 ? 6.788 -11.089 4.494 1.00 87.56 91 PRO A N 1
ATOM 736 C CA . PRO A 1 91 ? 7.014 -10.124 5.574 1.00 87.56 91 PRO A CA 1
ATOM 737 C C . PRO A 1 91 ? 6.856 -8.662 5.134 1.00 87.56 91 PRO A C 1
ATOM 739 O O . PRO A 1 91 ? 6.311 -7.830 5.863 1.00 87.56 91 PRO A O 1
ATOM 742 N N . VAL A 1 92 ? 7.280 -8.348 3.903 1.00 89.06 92 VAL A N 1
ATOM 743 C CA . VAL A 1 92 ? 7.151 -7.013 3.295 1.00 89.06 92 VAL A CA 1
ATOM 744 C C . VAL A 1 92 ? 5.684 -6.646 3.096 1.00 89.06 92 VAL A C 1
ATOM 746 O O . VAL A 1 92 ? 5.266 -5.539 3.441 1.00 89.06 92 VAL A O 1
ATOM 749 N N . THR A 1 93 ? 4.890 -7.568 2.551 1.00 90.25 93 THR A N 1
ATOM 750 C CA . THR A 1 93 ? 3.460 -7.350 2.305 1.00 90.25 93 THR A CA 1
ATOM 751 C C . THR A 1 93 ? 2.712 -7.135 3.617 1.00 90.25 93 THR A C 1
ATOM 753 O O . THR A 1 93 ? 1.984 -6.149 3.747 1.00 90.25 93 THR A O 1
ATOM 756 N N . LEU A 1 94 ? 2.954 -7.985 4.619 1.00 91.25 94 LEU A N 1
ATOM 757 C CA . LEU A 1 94 ? 2.347 -7.859 5.944 1.00 91.25 94 LEU A CA 1
ATOM 758 C C . LEU A 1 94 ? 2.710 -6.521 6.607 1.00 91.25 94 LEU A C 1
ATOM 760 O O . LEU A 1 94 ? 1.841 -5.811 7.122 1.00 91.25 94 LEU A O 1
ATOM 764 N N . GLN A 1 95 ? 3.982 -6.118 6.540 1.00 90.56 95 GLN A N 1
ATOM 765 C CA . GLN A 1 95 ? 4.426 -4.828 7.063 1.00 90.56 95 GLN A CA 1
ATOM 766 C C . GLN A 1 95 ? 3.746 -3.649 6.346 1.00 90.56 95 GLN A C 1
ATOM 768 O O . GLN A 1 95 ? 3.338 -2.686 7.006 1.00 90.56 95 GLN A O 1
ATOM 773 N N . ASN A 1 96 ? 3.576 -3.730 5.022 1.00 91.19 96 ASN A N 1
ATOM 774 C CA . ASN A 1 96 ? 2.881 -2.716 4.230 1.00 91.19 96 ASN A CA 1
ATOM 775 C C . ASN A 1 96 ? 1.403 -2.603 4.618 1.00 91.19 96 ASN A C 1
ATOM 777 O O . ASN A 1 96 ? 0.932 -1.494 4.881 1.00 91.19 96 ASN A O 1
ATOM 781 N N . TYR A 1 97 ? 0.689 -3.724 4.737 1.00 93.19 97 TYR A N 1
ATOM 782 C CA . TYR A 1 97 ? -0.717 -3.736 5.152 1.00 93.19 97 TYR A CA 1
ATOM 783 C C . TYR A 1 97 ? -0.900 -3.142 6.551 1.00 93.19 97 TYR A C 1
ATOM 785 O O . TYR A 1 97 ? -1.728 -2.250 6.749 1.00 93.19 97 TYR A O 1
ATOM 793 N N . LEU A 1 98 ? -0.056 -3.530 7.512 1.00 93.12 98 LEU A N 1
ATOM 794 C CA . LEU A 1 98 ? -0.060 -2.943 8.856 1.00 93.12 98 LEU A CA 1
ATOM 795 C C . LEU A 1 98 ? 0.266 -1.445 8.841 1.00 93.12 98 LEU A C 1
ATOM 797 O O . LEU A 1 98 ? -0.299 -0.673 9.617 1.00 93.12 98 LEU A O 1
ATOM 801 N N . SER A 1 99 ? 1.160 -1.005 7.955 1.00 91.38 99 SER A N 1
ATOM 802 C CA . SER A 1 99 ? 1.463 0.414 7.762 1.00 91.38 99 SER A CA 1
ATOM 803 C C . SER A 1 99 ? 0.248 1.189 7.248 1.00 91.38 99 SER A C 1
ATOM 805 O O . SER A 1 99 ? -0.092 2.239 7.802 1.00 91.38 99 SER A O 1
ATOM 807 N N . PHE A 1 100 ? -0.461 0.655 6.252 1.00 92.44 100 PHE A N 1
ATOM 808 C CA . PHE A 1 100 ? -1.671 1.269 5.704 1.00 92.44 100 PHE A CA 1
ATOM 809 C C . PHE A 1 100 ? -2.802 1.329 6.729 1.00 92.44 100 PHE A C 1
ATOM 811 O O . PHE A 1 100 ? -3.372 2.405 6.930 1.00 92.44 100 PHE A O 1
ATOM 818 N N . LEU A 1 101 ? -3.054 0.234 7.454 1.00 93.88 101 LEU A N 1
ATOM 819 C CA . LEU A 1 101 ? -4.012 0.214 8.560 1.00 93.88 101 LEU A CA 1
ATOM 820 C C . LEU A 1 101 ? -3.670 1.259 9.621 1.00 93.88 101 LEU A C 1
ATOM 822 O O . LEU A 1 101 ? -4.544 1.989 10.081 1.00 93.88 101 LEU A O 1
ATOM 826 N N . ARG A 1 102 ? -2.393 1.393 9.985 1.00 93.19 102 ARG A N 1
ATOM 827 C CA . ARG A 1 102 ? -1.959 2.383 10.974 1.00 93.19 102 ARG A CA 1
ATOM 828 C C . ARG A 1 102 ? -2.205 3.811 10.505 1.00 93.19 102 ARG A C 1
ATOM 830 O O . ARG A 1 102 ? -2.654 4.636 11.299 1.00 93.19 102 ARG A O 1
ATOM 837 N N . VAL A 1 103 ? -1.922 4.117 9.239 1.00 90.62 103 VAL A N 1
ATOM 838 C CA . VAL A 1 103 ? -2.214 5.435 8.656 1.00 90.62 103 VAL A CA 1
ATOM 839 C C . VAL A 1 103 ? -3.719 5.712 8.685 1.00 90.62 103 VAL A C 1
ATOM 841 O O . VAL A 1 103 ? -4.122 6.778 9.149 1.00 90.62 103 VAL A O 1
ATOM 844 N N . ALA A 1 104 ? -4.538 4.742 8.276 1.00 91.94 104 ALA A N 1
ATOM 845 C CA . ALA A 1 104 ? -5.994 4.834 8.313 1.00 91.94 104 ALA A CA 1
ATOM 846 C C . ALA A 1 104 ? -6.526 5.070 9.735 1.00 91.94 104 ALA A C 1
ATOM 848 O O .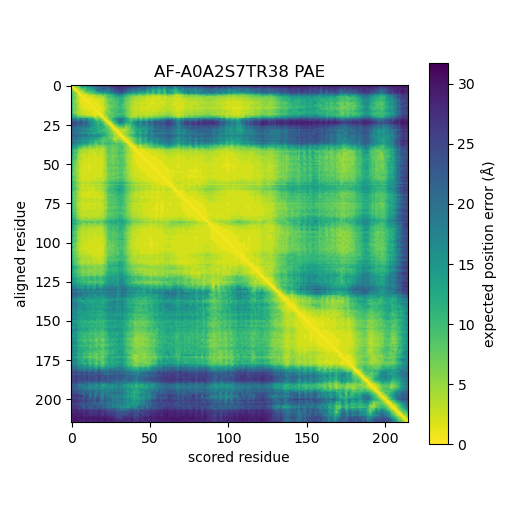 ALA A 1 104 ? -7.255 6.029 9.981 1.00 91.94 104 ALA A O 1
ATOM 849 N N . MET A 1 105 ? -6.109 4.253 10.702 1.00 94.38 105 MET A N 1
ATOM 850 C CA . MET A 1 105 ? -6.588 4.355 12.081 1.00 94.38 105 MET A CA 1
ATOM 851 C C . MET A 1 105 ? -6.113 5.638 12.769 1.00 94.38 105 MET A C 1
ATOM 853 O O . MET A 1 105 ? -6.878 6.270 13.497 1.00 94.38 105 MET A O 1
ATOM 857 N N . ARG A 1 106 ? -4.885 6.100 12.496 1.00 91.88 106 ARG A N 1
ATOM 858 C CA . ARG A 1 106 ? -4.410 7.413 12.968 1.00 91.88 106 ARG A CA 1
ATOM 859 C C . ARG A 1 106 ? -5.233 8.563 12.398 1.00 91.88 106 ARG A C 1
ATOM 861 O O . ARG A 1 106 ? -5.419 9.562 13.090 1.00 91.88 106 ARG A O 1
ATOM 868 N N . ALA A 1 107 ? -5.736 8.445 11.169 1.00 88.69 107 ALA A N 1
ATOM 869 C CA . ALA A 1 107 ? -6.512 9.509 10.545 1.00 88.69 107 ALA A CA 1
ATOM 870 C C . ALA A 1 107 ? -7.800 9.836 11.326 1.00 88.69 107 ALA A C 1
ATOM 872 O O . ALA A 1 107 ? -8.166 11.010 11.397 1.00 88.69 107 ALA A O 1
ATOM 873 N N . ILE A 1 108 ? -8.389 8.836 11.985 1.00 90.69 108 ILE A N 1
ATOM 874 C CA . ILE A 1 108 ? -9.598 8.942 12.819 1.00 90.69 108 ILE A CA 1
ATOM 875 C C . ILE A 1 108 ? -9.318 8.940 14.333 1.00 90.69 108 ILE A C 1
ATOM 877 O O . ILE A 1 108 ? -10.218 8.689 15.126 1.00 90.69 108 ILE A O 1
ATOM 881 N N . GLY A 1 109 ? -8.067 9.154 14.760 1.00 89.69 109 GLY A N 1
ATOM 882 C CA . GLY A 1 109 ? -7.702 9.181 16.186 1.00 89.69 109 GLY A CA 1
ATOM 883 C C . GLY A 1 109 ? -7.629 7.806 16.869 1.00 89.69 109 GLY A C 1
ATOM 884 O O . GLY A 1 109 ? -7.288 7.715 18.044 1.00 89.69 109 GLY A O 1
ATOM 885 N N . LYS A 1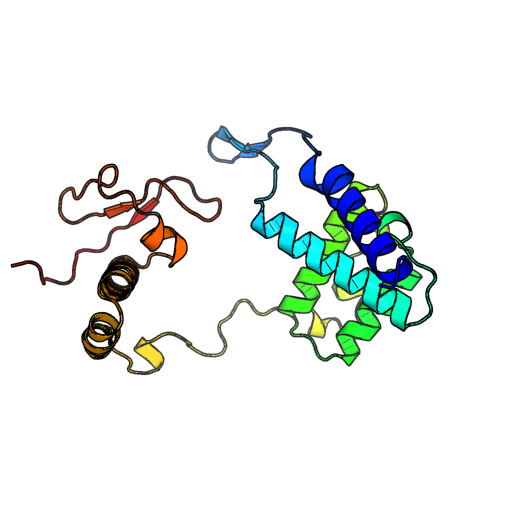 110 ? -7.848 6.711 16.134 1.00 93.81 110 LYS A N 1
ATOM 886 C CA . LYS A 1 110 ? -7.771 5.326 16.631 1.00 93.81 110 LYS A CA 1
ATOM 887 C C . LYS A 1 110 ? -6.398 4.683 16.422 1.00 93.81 110 LYS A C 1
ATOM 889 O O . LYS A 1 110 ? -6.276 3.468 16.322 1.00 93.81 110 LYS A O 1
ATOM 894 N N . GLY A 1 111 ? -5.337 5.487 16.346 1.00 89.38 111 GLY A N 1
ATOM 895 C CA . GLY A 1 111 ? -3.984 5.006 16.041 1.00 89.38 111 GLY A CA 1
ATOM 896 C C . GLY A 1 111 ? -3.447 3.951 17.017 1.00 89.38 111 GLY A C 1
ATOM 897 O O . GLY A 1 111 ? -2.621 3.135 16.620 1.00 89.38 111 GLY A O 1
ATOM 898 N N . HIS A 1 112 ? -3.947 3.937 18.256 1.00 92.06 112 HIS A N 1
ATOM 899 C CA . HIS A 1 112 ? -3.611 2.950 19.284 1.00 92.06 112 HIS A CA 1
ATOM 900 C C . HIS A 1 112 ? -4.067 1.521 18.936 1.00 92.06 112 HIS A C 1
ATOM 902 O O . HIS A 1 112 ? -3.510 0.571 19.469 1.00 92.06 112 HIS A O 1
ATOM 908 N N . LEU A 1 113 ? -5.028 1.350 18.015 1.00 93.00 113 LEU A N 1
ATOM 909 C CA . LEU A 1 113 ? -5.487 0.029 17.566 1.00 93.00 113 LEU A CA 1
ATOM 910 C C . LEU A 1 113 ? -4.437 -0.738 16.754 1.00 93.00 113 LEU A C 1
ATOM 912 O O . LEU A 1 113 ? -4.542 -1.953 16.626 1.00 93.00 113 LEU A O 1
ATOM 916 N N . VAL A 1 114 ? -3.454 -0.039 16.176 1.00 93.19 114 VAL A N 1
ATOM 917 C CA . VAL A 1 114 ? -2.401 -0.645 15.349 1.00 93.19 114 VAL A CA 1
ATOM 918 C C . VAL A 1 114 ? -1.033 -0.296 15.946 1.00 93.19 114 VAL A C 1
ATOM 920 O O . VAL A 1 114 ? -0.347 0.606 15.437 1.00 93.19 114 VAL A O 1
ATOM 923 N N . PRO A 1 115 ? -0.636 -0.977 17.040 1.00 89.44 115 PRO A N 1
ATOM 924 C CA . PRO A 1 115 ? 0.663 -0.801 17.679 1.00 89.44 115 PRO A CA 1
ATOM 925 C C . PRO A 1 115 ? 1.825 -1.224 16.753 1.00 89.44 115 PRO A C 1
ATOM 927 O O . PRO A 1 115 ? 1.683 -1.342 15.525 1.00 89.44 115 PRO A O 1
ATOM 930 N N . LYS A 1 116 ? 3.039 -1.357 17.301 1.00 88.88 116 LYS A N 1
ATOM 931 C CA . LYS A 1 116 ? 4.200 -1.773 16.498 1.00 88.88 116 LYS A CA 1
ATOM 932 C C . LYS A 1 116 ? 3.930 -3.156 15.904 1.00 88.88 116 LYS A C 1
ATOM 934 O O . LYS A 1 116 ? 3.367 -4.008 16.574 1.00 88.88 116 LYS A O 1
ATOM 939 N N . SER A 1 117 ? 4.344 -3.379 14.655 1.00 87.94 117 SER A N 1
ATOM 940 C CA . SER A 1 117 ? 4.005 -4.611 13.929 1.00 87.94 117 SER A CA 1
ATOM 941 C C . SER A 1 117 ? 4.423 -5.879 14.684 1.00 87.94 117 SER A C 1
ATOM 943 O O . SER A 1 117 ? 3.641 -6.814 14.743 1.00 87.94 117 SER A O 1
ATOM 945 N N . ALA A 1 118 ? 5.586 -5.867 15.346 1.00 86.25 118 ALA A N 1
ATOM 946 C CA . ALA A 1 118 ? 6.084 -6.982 16.160 1.00 86.25 118 ALA A CA 1
ATOM 947 C C . ALA A 1 118 ? 5.208 -7.329 17.382 1.00 86.25 118 ALA A C 1
ATOM 949 O O . ALA A 1 118 ? 5.326 -8.422 17.910 1.00 86.25 118 ALA A O 1
ATOM 950 N N . GLN A 1 119 ? 4.346 -6.414 17.838 1.00 87.69 119 GLN A N 1
ATOM 951 C CA . GLN A 1 119 ? 3.419 -6.640 18.958 1.00 87.69 119 GLN A CA 1
ATOM 952 C C . GLN A 1 119 ? 2.074 -7.222 18.500 1.00 87.69 119 GLN A C 1
ATOM 954 O O . GLN A 1 119 ? 1.229 -7.535 19.331 1.00 87.69 119 GLN A O 1
ATOM 959 N N . LEU A 1 120 ? 1.835 -7.277 17.187 1.00 86.25 120 LEU A N 1
ATOM 960 C CA . LEU A 1 120 ? 0.571 -7.731 16.609 1.00 86.25 120 LEU A CA 1
ATOM 961 C C . LEU A 1 120 ? 0.626 -9.167 16.095 1.00 86.25 120 LEU A C 1
ATOM 963 O O . LEU A 1 120 ? -0.420 -9.803 16.013 1.00 86.25 120 LEU A O 1
ATOM 967 N N . VAL A 1 121 ? 1.814 -9.630 15.713 1.00 87.12 121 VAL A N 1
ATOM 968 C CA . VAL A 1 121 ? 2.047 -10.955 15.133 1.00 87.12 121 VAL A CA 1
ATOM 969 C C . VAL A 1 121 ? 2.391 -11.978 16.201 1.00 87.12 121 VAL A C 1
ATOM 971 O O . VAL A 1 121 ? 2.929 -11.623 17.248 1.00 87.12 121 VAL A O 1
ATOM 974 N N . SER A 1 122 ? 2.093 -13.242 15.912 1.00 85.69 122 SER A N 1
ATOM 975 C CA . SER A 1 122 ? 2.390 -14.362 16.808 1.00 85.69 122 SER A CA 1
ATOM 976 C C . SER A 1 122 ? 3.899 -14.579 16.940 1.00 85.69 122 SER A C 1
ATOM 978 O O . SER A 1 122 ? 4.388 -14.914 18.014 1.00 85.69 122 SER A O 1
ATOM 980 N N . ASP A 1 123 ? 4.638 -14.336 15.854 1.00 84.12 123 ASP A N 1
ATOM 981 C CA . ASP A 1 123 ? 6.097 -14.386 15.822 1.00 84.12 123 ASP A CA 1
ATOM 982 C C . ASP A 1 123 ? 6.665 -13.075 15.242 1.00 84.12 123 ASP A C 1
ATOM 984 O O . ASP A 1 123 ? 6.423 -12.764 14.068 1.00 84.12 123 ASP A O 1
ATOM 988 N N . PRO A 1 124 ? 7.445 -12.299 16.021 1.00 83.31 124 PRO A N 1
ATOM 989 C CA . PRO A 1 124 ? 8.087 -11.077 15.550 1.00 83.31 124 PRO A CA 1
ATOM 990 C C . PRO A 1 124 ? 8.938 -11.248 14.287 1.00 83.31 124 PRO A C 1
ATOM 992 O O . PRO A 1 124 ? 9.052 -10.291 13.519 1.00 83.31 124 PRO A O 1
ATOM 995 N N . THR A 1 125 ? 9.513 -12.430 14.035 1.00 79.62 125 THR A N 1
ATOM 996 C CA . THR A 1 125 ? 10.348 -12.675 12.847 1.00 79.62 125 THR A CA 1
ATOM 997 C C . THR A 1 125 ? 9.555 -12.537 11.545 1.00 79.62 125 THR A C 1
ATOM 999 O O . THR A 1 125 ? 10.098 -12.059 10.548 1.00 79.62 125 THR A O 1
ATOM 1002 N N . LYS A 1 126 ? 8.240 -12.804 11.566 1.00 78.31 126 LYS A N 1
ATOM 1003 C CA . LYS A 1 126 ? 7.346 -12.702 10.397 1.00 78.31 126 LYS A CA 1
ATOM 1004 C C . LYS A 1 126 ? 7.165 -11.281 9.864 1.00 78.31 126 LYS A C 1
ATOM 1006 O O . LYS A 1 126 ? 6.688 -11.098 8.748 1.00 78.31 126 LYS A O 1
ATOM 1011 N N . VAL A 1 127 ? 7.529 -10.259 10.640 1.00 78.38 127 VAL A N 1
ATOM 1012 C CA . VAL A 1 127 ? 7.482 -8.842 10.223 1.00 78.38 127 VAL A CA 1
ATOM 1013 C C . VAL A 1 127 ? 8.864 -8.207 10.122 1.00 78.38 127 VAL A C 1
ATOM 1015 O O . VAL A 1 127 ? 8.968 -7.007 9.835 1.00 78.38 127 VAL A O 1
ATOM 1018 N N . VAL A 1 128 ? 9.925 -8.987 10.342 1.00 77.88 128 VAL A N 1
ATOM 1019 C CA . VAL A 1 128 ? 11.294 -8.551 10.085 1.00 77.88 128 VAL A CA 1
ATOM 1020 C C . VAL A 1 128 ? 11.533 -8.630 8.585 1.00 77.88 128 VAL A C 1
ATOM 1022 O O . VAL A 1 128 ? 11.527 -9.692 7.972 1.00 77.88 128 VAL A O 1
ATOM 1025 N N . VAL A 1 129 ? 11.747 -7.467 7.983 1.00 74.31 129 VAL A N 1
ATOM 1026 C CA . VAL A 1 129 ? 12.139 -7.353 6.583 1.00 74.31 129 VAL A CA 1
ATOM 1027 C C . VAL A 1 129 ? 13.638 -7.100 6.548 1.00 74.31 129 VAL A C 1
ATOM 1029 O O . VAL A 1 129 ? 14.094 -6.029 6.960 1.00 74.31 129 VAL A O 1
ATOM 1032 N N . SER A 1 130 ? 14.407 -8.065 6.044 1.00 73.81 130 SER A N 1
ATOM 1033 C CA . SER A 1 130 ? 15.794 -7.804 5.661 1.00 73.81 130 SER A CA 1
ATOM 1034 C C . SER A 1 130 ? 15.807 -6.851 4.467 1.00 73.81 130 SER A C 1
ATOM 1036 O O . SER A 1 130 ? 15.080 -7.047 3.494 1.00 73.81 130 SER A O 1
ATOM 1038 N N . LYS A 1 131 ? 16.627 -5.800 4.541 1.00 65.81 131 LYS A N 1
ATOM 1039 C CA . LYS A 1 131 ? 16.876 -4.901 3.401 1.00 65.81 131 LYS A CA 1
ATOM 1040 C C . LYS A 1 131 ? 17.955 -5.441 2.462 1.00 65.81 131 LYS A C 1
ATOM 1042 O O . LYS A 1 131 ? 18.224 -4.824 1.436 1.00 65.81 131 LYS A O 1
ATOM 1047 N N . THR A 1 132 ? 18.576 -6.559 2.820 1.00 69.44 132 THR A N 1
ATOM 1048 C CA . THR A 1 132 ? 19.622 -7.193 2.028 1.00 69.44 132 THR A CA 1
ATOM 1049 C C . THR A 1 132 ? 18.975 -8.026 0.932 1.00 69.44 132 THR A C 1
ATOM 1051 O O . THR A 1 132 ? 18.128 -8.875 1.212 1.00 69.44 132 THR A O 1
ATOM 1054 N N . ALA A 1 133 ? 19.363 -7.779 -0.319 1.00 63.59 133 ALA A N 1
ATOM 1055 C CA . ALA A 1 133 ? 18.985 -8.645 -1.425 1.00 63.59 133 ALA A CA 1
ATOM 1056 C C . ALA A 1 133 ? 19.616 -10.026 -1.199 1.00 63.59 133 ALA A C 1
ATOM 1058 O O . ALA A 1 133 ? 20.833 -10.138 -1.094 1.00 63.59 133 ALA A O 1
ATOM 1059 N N . ILE A 1 134 ? 18.778 -11.054 -1.064 1.00 70.81 134 ILE A N 1
ATOM 1060 C CA . ILE A 1 134 ? 19.221 -12.445 -0.871 1.00 70.81 134 ILE A CA 1
ATOM 1061 C C . ILE A 1 134 ? 19.695 -13.034 -2.206 1.00 70.81 134 ILE A C 1
ATOM 1063 O O . ILE A 1 134 ? 20.634 -13.818 -2.246 1.00 70.81 134 ILE A O 1
ATOM 1067 N N . GLU A 1 135 ? 19.077 -12.601 -3.304 1.00 74.88 135 GLU A N 1
ATOM 1068 C CA . GLU A 1 135 ? 19.410 -13.008 -4.664 1.00 74.88 135 GLU A CA 1
ATOM 1069 C C . GLU A 1 135 ? 19.530 -11.775 -5.555 1.00 74.88 135 GLU A C 1
ATOM 1071 O O . GLU A 1 135 ? 18.700 -10.857 -5.476 1.00 74.88 135 GLU A O 1
ATOM 1076 N N . ASP A 1 136 ? 20.533 -11.773 -6.431 1.00 78.38 136 ASP A N 1
ATOM 1077 C CA . ASP A 1 136 ? 20.646 -10.756 -7.466 1.00 78.38 136 ASP A CA 1
ATOM 1078 C C . ASP A 1 136 ? 19.659 -11.059 -8.604 1.00 78.38 136 ASP A C 1
ATOM 1080 O O . ASP A 1 136 ? 19.766 -12.052 -9.321 1.00 78.38 136 ASP A O 1
ATOM 1084 N N . LYS A 1 137 ? 18.661 -10.185 -8.756 1.00 79.38 137 LYS A N 1
ATOM 1085 C CA . LYS A 1 137 ? 17.636 -10.269 -9.809 1.00 79.38 137 LYS A CA 1
ATOM 1086 C C . LYS A 1 137 ? 17.982 -9.417 -11.030 1.00 79.38 137 LYS A C 1
ATOM 1088 O O . LYS A 1 137 ? 17.135 -9.265 -11.914 1.00 79.38 137 LYS A O 1
ATOM 1093 N N . SER A 1 138 ? 19.180 -8.835 -11.066 1.00 79.94 138 SER A N 1
ATOM 1094 C CA . SER A 1 138 ? 19.660 -8.034 -12.184 1.00 79.94 138 SER A CA 1
ATOM 1095 C C . SER A 1 138 ? 19.738 -8.861 -13.468 1.00 79.94 138 SER A C 1
ATOM 1097 O O . SER A 1 138 ? 19.914 -10.080 -13.461 1.00 79.94 138 SER A O 1
ATOM 1099 N N . TRP A 1 139 ? 19.608 -8.185 -14.606 1.00 81.56 139 TRP A N 1
ATOM 1100 C CA . TRP A 1 139 ? 19.795 -8.822 -15.907 1.00 81.56 139 TRP A CA 1
ATOM 1101 C C . TRP A 1 139 ? 21.223 -9.341 -16.086 1.00 81.56 139 TRP A C 1
ATOM 1103 O O . TRP A 1 139 ? 21.407 -10.417 -16.648 1.00 81.56 139 TRP A O 1
ATOM 1113 N N . SER A 1 140 ? 22.212 -8.638 -15.523 1.00 78.94 140 SER A N 1
ATOM 1114 C CA . SER A 1 140 ? 23.608 -9.080 -15.482 1.00 78.94 140 SER A CA 1
ATOM 1115 C C . SER A 1 140 ? 23.774 -10.420 -14.770 1.00 78.94 140 SER A C 1
ATOM 1117 O O . SER A 1 140 ? 24.435 -11.298 -15.310 1.00 78.94 140 SER A O 1
ATOM 1119 N N . ALA A 1 141 ? 23.126 -10.623 -13.618 1.00 78.50 141 ALA A N 1
ATOM 1120 C CA . ALA A 1 141 ? 23.173 -11.904 -12.908 1.00 78.50 141 ALA A CA 1
ATOM 1121 C C . ALA A 1 141 ? 22.521 -13.050 -13.697 1.00 78.50 141 ALA A C 1
ATOM 1123 O O . ALA A 1 141 ? 22.881 -14.211 -13.521 1.00 78.50 141 ALA A O 1
ATOM 1124 N N . LYS A 1 142 ? 21.586 -12.728 -14.597 1.00 83.31 142 LYS A N 1
ATOM 1125 C CA . LYS A 1 142 ? 20.931 -13.684 -15.499 1.00 83.31 142 LYS A CA 1
ATOM 1126 C C . LYS A 1 142 ? 21.615 -13.818 -16.864 1.00 83.31 142 LYS A C 1
ATOM 1128 O O . LYS A 1 142 ? 21.079 -14.510 -17.722 1.00 83.31 142 LYS A O 1
ATOM 1133 N N . ASN A 1 143 ? 22.763 -13.166 -17.081 1.00 83.69 143 ASN A N 1
ATOM 1134 C CA . ASN A 1 143 ? 23.455 -13.087 -18.375 1.00 83.69 143 ASN A CA 1
ATOM 1135 C C . ASN A 1 143 ? 22.573 -12.582 -19.534 1.00 83.69 143 ASN A C 1
ATOM 1137 O O . ASN A 1 143 ? 22.807 -12.916 -20.692 1.00 83.69 143 ASN A O 1
ATOM 1141 N N . ILE A 1 144 ? 21.568 -11.757 -19.232 1.00 83.69 144 ILE A N 1
ATOM 1142 C CA . ILE A 1 144 ? 20.706 -11.137 -20.239 1.00 83.69 144 ILE A CA 1
ATOM 1143 C C . ILE A 1 144 ? 21.340 -9.808 -20.637 1.00 83.69 144 ILE A C 1
ATOM 1145 O O . ILE A 1 144 ? 21.470 -8.904 -19.804 1.00 83.69 144 ILE A O 1
ATOM 1149 N N . LYS A 1 145 ? 21.715 -9.666 -21.910 1.00 85.75 145 LYS A N 1
ATOM 1150 C CA . LYS A 1 145 ? 22.173 -8.388 -22.454 1.00 85.75 145 LYS A CA 1
ATOM 1151 C C . LYS A 1 145 ? 21.028 -7.688 -23.164 1.00 85.75 145 LYS A C 1
ATOM 1153 O O . LYS A 1 145 ? 20.278 -8.292 -23.924 1.00 85.75 145 LYS A O 1
ATOM 1158 N N . LEU A 1 146 ? 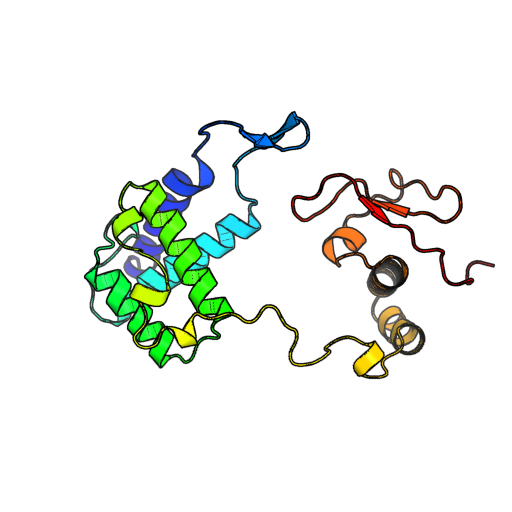20.918 -6.387 -22.917 1.00 83.31 146 LEU A N 1
ATOM 1159 C CA . LEU A 1 146 ? 19.880 -5.557 -23.517 1.00 83.31 146 LEU A CA 1
ATOM 1160 C C . LEU A 1 146 ? 19.989 -5.542 -25.054 1.00 83.31 146 LEU A C 1
ATOM 1162 O O . LEU A 1 146 ? 18.976 -5.632 -25.737 1.00 83.31 146 LEU A O 1
ATOM 1166 N N . GLU A 1 147 ? 21.212 -5.516 -25.591 1.00 86.25 147 GLU A N 1
ATOM 1167 C CA . GLU A 1 147 ? 21.477 -5.583 -27.036 1.00 86.25 147 GLU A CA 1
ATOM 1168 C C . GLU A 1 147 ? 20.912 -6.830 -27.731 1.00 86.25 147 GLU A C 1
ATOM 1170 O O . GLU A 1 147 ? 20.544 -6.746 -28.900 1.00 86.25 147 GLU A O 1
ATOM 1175 N N . ASP A 1 148 ? 20.784 -7.948 -27.013 1.00 87.81 148 ASP A N 1
ATOM 1176 C CA . ASP A 1 148 ? 20.299 -9.209 -27.580 1.00 87.81 148 ASP A CA 1
ATOM 1177 C C . ASP A 1 148 ? 18.762 -9.247 -27.651 1.00 87.81 148 ASP A C 1
ATOM 1179 O O . ASP A 1 148 ? 18.189 -9.914 -28.510 1.00 87.81 148 ASP A O 1
ATOM 1183 N N . ILE A 1 149 ? 18.077 -8.518 -26.762 1.00 89.56 149 ILE A N 1
ATOM 1184 C CA . ILE A 1 149 ? 16.608 -8.524 -26.665 1.00 89.56 149 ILE A CA 1
ATOM 1185 C C . ILE A 1 149 ? 15.944 -7.351 -27.388 1.00 89.56 149 ILE A C 1
ATOM 1187 O O . ILE A 1 149 ? 14.787 -7.464 -27.791 1.00 89.56 149 ILE A O 1
ATOM 1191 N N . LEU A 1 150 ? 16.654 -6.232 -27.564 1.00 91.50 150 LEU A N 1
ATOM 1192 C CA . LEU A 1 150 ? 16.110 -5.032 -28.203 1.00 91.50 150 LEU A CA 1
ATOM 1193 C C . LEU A 1 150 ? 15.556 -5.291 -29.614 1.00 91.50 150 LEU A C 1
ATOM 1195 O O . LEU A 1 150 ? 14.454 -4.814 -29.876 1.00 91.50 150 LEU A O 1
ATOM 1199 N N . PRO A 1 151 ? 16.218 -6.068 -30.500 1.00 94.38 151 PRO A N 1
ATOM 1200 C CA . PRO A 1 151 ? 15.672 -6.355 -31.827 1.00 94.38 151 PRO A CA 1
ATOM 1201 C C . PRO A 1 151 ? 14.346 -7.122 -31.779 1.00 94.38 151 PRO A C 1
ATOM 1203 O O . PRO A 1 151 ? 13.464 -6.865 -32.592 1.00 94.38 151 PRO A O 1
ATOM 1206 N N . MET A 1 152 ? 14.187 -8.034 -30.811 1.00 93.81 152 MET A N 1
ATOM 1207 C CA . MET A 1 152 ? 12.943 -8.790 -30.636 1.00 93.81 152 MET A CA 1
ATOM 1208 C C . MET A 1 152 ? 11.799 -7.879 -30.186 1.00 93.81 152 MET A C 1
ATOM 1210 O O . MET A 1 152 ? 10.706 -7.961 -30.733 1.00 93.81 152 MET A O 1
ATOM 1214 N N . ILE A 1 153 ? 12.064 -6.977 -29.236 1.00 93.56 153 ILE A N 1
ATOM 1215 C CA . ILE A 1 153 ? 11.070 -6.003 -28.763 1.00 93.56 153 ILE A CA 1
ATOM 1216 C C . ILE A 1 153 ? 10.720 -5.019 -29.884 1.00 93.56 153 ILE A C 1
ATOM 1218 O O . ILE A 1 153 ? 9.551 -4.722 -30.081 1.00 93.56 153 ILE A O 1
ATOM 1222 N N . ALA A 1 154 ? 11.712 -4.547 -30.644 1.00 94.00 154 ALA A N 1
ATOM 1223 C CA . ALA A 1 154 ? 11.513 -3.601 -31.743 1.00 94.00 154 ALA A CA 1
ATOM 1224 C C . ALA A 1 154 ? 10.672 -4.184 -32.887 1.00 94.00 154 ALA A C 1
ATOM 1226 O O . ALA A 1 154 ? 9.923 -3.449 -33.527 1.00 94.00 154 ALA A O 1
ATOM 1227 N N . ALA A 1 155 ? 10.774 -5.496 -33.125 1.00 95.25 155 ALA A N 1
ATOM 1228 C CA . ALA A 1 155 ? 9.939 -6.195 -34.097 1.00 95.25 155 ALA A CA 1
ATOM 1229 C C . ALA A 1 155 ? 8.453 -6.233 -33.693 1.00 95.25 155 ALA A C 1
ATOM 1231 O O . ALA A 1 155 ? 7.596 -6.302 -34.570 1.00 95.25 155 ALA A O 1
ATOM 1232 N N . GLU A 1 156 ? 8.150 -6.184 -32.391 1.00 95.25 156 GLU A N 1
ATOM 1233 C CA . GLU A 1 156 ? 6.780 -6.116 -31.868 1.00 95.25 156 GLU A CA 1
ATOM 1234 C C . GLU A 1 156 ? 6.299 -4.662 -31.727 1.00 95.25 156 GLU A C 1
ATOM 1236 O O . GLU A 1 156 ? 5.236 -4.310 -32.235 1.00 95.25 156 GLU A O 1
ATOM 1241 N N . ASP A 1 157 ? 7.094 -3.802 -31.081 1.00 95.69 157 ASP A N 1
ATOM 1242 C CA . ASP A 1 157 ? 6.821 -2.374 -30.914 1.00 95.69 157 ASP A CA 1
ATOM 1243 C C . ASP A 1 157 ? 8.124 -1.557 -30.766 1.00 95.69 157 ASP A C 1
ATOM 1245 O O . ASP A 1 157 ? 8.837 -1.606 -29.754 1.00 95.69 157 ASP A O 1
ATOM 1249 N N . GLN A 1 158 ? 8.408 -0.727 -31.775 1.00 92.88 158 GLN A N 1
ATOM 1250 C CA . GLN A 1 158 ? 9.576 0.155 -31.805 1.00 92.88 158 GLN A CA 1
ATOM 1251 C C . GLN A 1 158 ? 9.584 1.191 -30.668 1.00 92.88 158 GLN A C 1
ATOM 1253 O O . GLN A 1 158 ? 10.651 1.540 -30.160 1.00 92.88 158 GLN A O 1
ATOM 1258 N N . PHE A 1 159 ? 8.427 1.705 -30.243 1.00 89.69 159 PHE A N 1
ATOM 1259 C CA . PHE A 1 159 ? 8.364 2.685 -29.157 1.00 89.69 159 PHE A CA 1
ATOM 1260 C C . PHE A 1 159 ? 8.713 2.046 -27.816 1.00 89.69 159 PHE A C 1
ATOM 1262 O O . PHE A 1 159 ? 9.452 2.642 -27.027 1.00 89.69 159 PHE A O 1
ATOM 1269 N N . VAL A 1 160 ? 8.242 0.820 -27.572 1.00 91.25 160 VAL A N 1
ATOM 1270 C CA . VAL A 1 160 ? 8.613 0.058 -26.372 1.00 91.25 160 VAL A CA 1
ATOM 1271 C C . VAL A 1 160 ? 10.113 -0.223 -26.367 1.00 91.25 160 VAL A C 1
ATOM 1273 O O . VAL A 1 160 ? 10.759 -0.007 -25.340 1.00 91.25 160 VAL A O 1
ATOM 1276 N N . ALA A 1 161 ? 10.691 -0.618 -27.505 1.00 91.94 161 ALA A N 1
ATOM 1277 C CA . ALA A 1 161 ? 12.133 -0.835 -27.622 1.00 91.94 161 ALA A CA 1
ATOM 1278 C C . ALA A 1 161 ? 12.935 0.426 -27.262 1.00 91.94 161 ALA A C 1
ATOM 1280 O O . ALA A 1 161 ? 13.840 0.357 -26.429 1.00 91.94 161 ALA A O 1
ATOM 1281 N N . ASN A 1 162 ? 12.539 1.590 -27.788 1.00 90.00 162 ASN A N 1
ATOM 1282 C CA . ASN A 1 162 ? 13.184 2.870 -27.482 1.00 90.00 162 ASN A CA 1
ATOM 1283 C C . ASN A 1 162 ? 13.099 3.221 -25.981 1.00 90.00 162 ASN A C 1
ATOM 1285 O O . ASN A 1 162 ? 14.069 3.700 -25.393 1.00 90.00 162 ASN A O 1
ATOM 1289 N N . ILE A 1 163 ? 11.954 2.972 -25.332 1.00 90.25 163 ILE A N 1
ATOM 1290 C CA . ILE A 1 163 ? 11.766 3.219 -23.890 1.00 90.25 163 ILE A CA 1
ATOM 1291 C C . ILE A 1 163 ? 12.657 2.294 -23.053 1.00 90.25 163 ILE A C 1
ATOM 1293 O O . ILE A 1 163 ? 13.264 2.740 -22.076 1.00 90.25 163 ILE A O 1
ATOM 1297 N N . VAL A 1 164 ? 12.738 1.011 -23.416 1.00 90.69 164 VAL A N 1
ATOM 1298 C CA . VAL A 1 164 ? 13.576 0.022 -22.723 1.00 90.69 164 VAL A CA 1
ATOM 1299 C C . VAL A 1 164 ? 15.059 0.355 -22.902 1.00 90.69 164 VAL A C 1
ATOM 1301 O O . VAL A 1 164 ? 15.815 0.296 -21.930 1.00 90.69 164 VAL A O 1
ATOM 1304 N N . GLU A 1 165 ? 15.471 0.764 -24.103 1.00 89.69 165 GLU A N 1
ATOM 1305 C CA . GLU A 1 165 ? 16.830 1.234 -24.383 1.00 89.69 165 GLU A CA 1
ATOM 1306 C C . GLU A 1 165 ? 17.186 2.463 -23.537 1.00 89.69 165 GLU A C 1
ATOM 1308 O O . GLU A 1 165 ? 18.208 2.466 -22.846 1.00 89.69 165 GLU A O 1
ATOM 1313 N N . LEU A 1 166 ? 16.308 3.470 -23.505 1.00 86.12 166 LEU A N 1
ATOM 1314 C CA . LEU A 1 166 ? 16.483 4.679 -22.700 1.00 86.12 166 LEU A CA 1
ATOM 1315 C C . LEU A 1 166 ? 16.595 4.353 -21.201 1.00 86.12 166 LEU A C 1
ATOM 1317 O O . LEU A 1 166 ? 17.496 4.841 -20.513 1.00 86.12 166 LEU A O 1
ATOM 1321 N N . ALA A 1 167 ? 15.708 3.496 -20.689 1.00 87.75 167 ALA A N 1
ATOM 1322 C CA . ALA A 1 167 ? 15.736 3.065 -19.296 1.00 87.75 167 ALA A CA 1
ATOM 1323 C C . ALA A 1 167 ? 17.028 2.309 -18.954 1.00 87.75 167 ALA A C 1
ATOM 1325 O O . ALA A 1 167 ? 17.640 2.583 -17.920 1.00 87.75 167 ALA A O 1
ATOM 1326 N N . GLY A 1 168 ? 17.475 1.406 -19.830 1.00 85.56 168 GLY A N 1
ATOM 1327 C CA . GLY A 1 168 ? 18.708 0.641 -19.653 1.00 85.56 168 GLY A CA 1
ATOM 1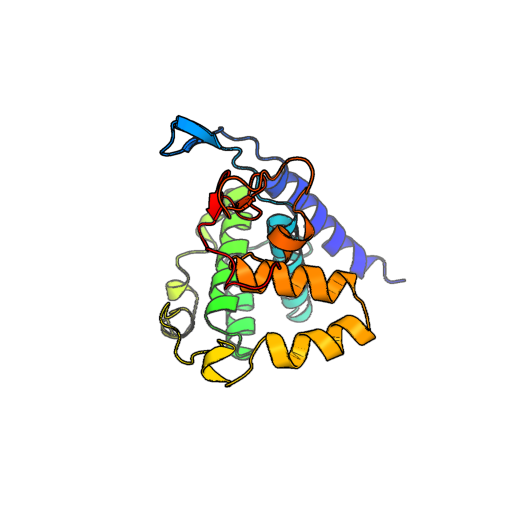328 C C . GLY A 1 168 ? 19.974 1.497 -19.722 1.00 85.56 168 GLY A C 1
ATOM 1329 O O . GLY A 1 168 ? 20.900 1.285 -18.938 1.00 85.56 168 GLY A O 1
ATOM 1330 N N . ALA A 1 169 ? 20.012 2.494 -20.609 1.00 83.81 169 ALA A N 1
ATOM 1331 C CA . ALA A 1 169 ? 21.163 3.377 -20.781 1.00 83.81 169 ALA A CA 1
ATOM 1332 C C . ALA A 1 169 ? 21.360 4.345 -19.602 1.00 83.81 169 ALA A C 1
ATOM 1334 O O . ALA A 1 169 ? 22.500 4.623 -19.217 1.00 83.81 169 ALA A O 1
ATOM 1335 N N . PHE A 1 170 ? 20.268 4.851 -19.018 1.00 78.00 170 PHE A N 1
ATOM 1336 C CA . PHE A 1 170 ? 20.299 5.890 -17.976 1.00 78.00 170 PHE A CA 1
ATOM 1337 C C . PHE A 1 170 ? 19.881 5.405 -16.580 1.00 78.00 170 PHE A C 1
ATOM 1339 O O . PHE A 1 170 ? 19.896 6.188 -15.630 1.00 78.00 170 PHE A O 1
ATOM 1346 N N . GLY A 1 171 ? 19.537 4.121 -16.432 1.00 81.12 171 GLY A N 1
ATOM 1347 C CA . GLY A 1 171 ? 19.078 3.546 -15.165 1.00 81.12 171 GLY A CA 1
ATOM 1348 C C . GLY A 1 171 ? 17.734 4.112 -14.698 1.00 81.12 171 GLY A C 1
ATOM 1349 O O . GLY A 1 171 ? 17.475 4.161 -13.495 1.00 81.12 171 GLY A O 1
ATOM 1350 N N . LEU A 1 172 ? 16.900 4.577 -15.634 1.00 81.75 172 LEU A N 1
ATOM 1351 C CA . LEU A 1 172 ? 15.614 5.200 -15.323 1.00 81.75 172 LEU A CA 1
ATOM 1352 C C . LEU A 1 172 ? 14.601 4.151 -14.882 1.00 81.75 172 LEU A C 1
ATOM 1354 O O . LEU A 1 172 ? 14.583 3.017 -15.369 1.00 81.75 172 LEU A O 1
ATOM 1358 N N . ARG A 1 173 ? 13.669 4.550 -14.017 1.00 81.50 173 ARG A N 1
ATOM 1359 C CA . ARG A 1 173 ? 12.453 3.756 -13.822 1.00 81.50 173 ARG A CA 1
ATOM 1360 C C . ARG A 1 173 ? 11.616 3.813 -15.092 1.00 81.50 173 ARG A C 1
ATOM 1362 O O . ARG A 1 173 ? 11.563 4.845 -15.749 1.00 81.50 173 ARG A O 1
ATOM 1369 N N . LEU A 1 174 ? 10.871 2.745 -15.381 1.00 84.31 174 LEU A N 1
ATOM 1370 C CA . LEU A 1 174 ? 10.002 2.687 -16.562 1.00 84.31 174 LEU A CA 1
ATOM 1371 C C . LEU A 1 174 ? 9.093 3.921 -16.677 1.00 84.31 174 LEU A C 1
ATOM 1373 O O . LEU A 1 174 ? 9.027 4.536 -17.730 1.00 84.31 174 LEU A O 1
ATOM 1377 N N . ALA A 1 175 ? 8.469 4.331 -15.569 1.00 80.94 175 ALA A N 1
ATOM 1378 C CA . ALA A 1 175 ? 7.617 5.517 -15.544 1.00 80.94 175 ALA A CA 1
ATOM 1379 C C . ALA A 1 175 ? 8.383 6.812 -15.885 1.00 80.94 175 ALA A C 1
ATOM 1381 O O . ALA A 1 175 ? 7.846 7.669 -16.577 1.00 80.94 175 ALA A O 1
ATOM 1382 N N . GLU A 1 176 ? 9.638 6.940 -15.440 1.00 79.75 176 GLU A N 1
ATOM 1383 C CA . GLU A 1 176 ? 10.493 8.090 -15.760 1.00 79.75 176 GLU A CA 1
ATOM 1384 C C . GLU A 1 176 ? 10.844 8.080 -17.248 1.00 79.75 176 GLU A C 1
ATOM 1386 O O . GLU A 1 176 ? 10.667 9.102 -17.900 1.00 79.75 176 GLU A O 1
ATOM 1391 N N . ALA A 1 177 ? 11.242 6.928 -17.800 1.00 83.94 177 ALA A N 1
ATOM 1392 C CA . ALA A 1 177 ? 11.548 6.771 -19.223 1.00 83.94 177 ALA A CA 1
ATOM 1393 C C . ALA A 1 177 ? 10.334 7.080 -20.118 1.00 83.94 177 ALA A C 1
ATOM 1395 O O . ALA A 1 177 ? 10.467 7.796 -21.103 1.00 83.94 177 ALA A O 1
ATOM 1396 N N . THR A 1 178 ? 9.138 6.614 -19.745 1.00 83.81 178 THR A N 1
ATOM 1397 C CA . THR A 1 178 ? 7.901 6.855 -20.512 1.00 83.81 178 THR A CA 1
ATOM 1398 C C . THR A 1 178 ? 7.413 8.302 -20.461 1.00 83.81 178 THR A C 1
ATOM 1400 O O . THR A 1 178 ? 6.707 8.739 -21.361 1.00 83.81 178 THR A O 1
ATOM 1403 N N . GLN A 1 179 ? 7.734 9.036 -19.392 1.00 80.75 179 GLN A N 1
ATOM 1404 C CA . GLN A 1 179 ? 7.258 10.407 -19.169 1.00 80.75 179 GLN A CA 1
ATOM 1405 C C . GLN A 1 179 ? 8.309 11.458 -19.539 1.00 80.75 179 GLN A C 1
ATOM 1407 O O . GLN A 1 179 ? 8.065 12.648 -19.348 1.00 80.75 179 GLN A O 1
ATOM 1412 N N . GLN A 1 180 ? 9.471 11.043 -20.062 1.00 72.19 180 GLN A N 1
ATOM 1413 C CA . GLN A 1 180 ? 10.485 11.983 -20.524 1.00 72.19 180 GLN A CA 1
ATOM 1414 C C . GLN A 1 180 ? 9.929 12.843 -21.658 1.00 72.19 180 GLN A C 1
ATOM 1416 O O . GLN A 1 180 ? 9.587 12.355 -22.735 1.00 72.19 180 GLN A O 1
ATOM 1421 N N . LYS A 1 181 ? 9.883 14.152 -21.422 1.00 67.69 181 LYS A N 1
ATOM 1422 C CA . LYS A 1 181 ? 9.581 15.135 -22.457 1.00 67.69 181 LYS A CA 1
ATOM 1423 C C . LYS A 1 181 ? 10.868 15.486 -23.182 1.00 67.69 181 LYS A C 1
ATOM 1425 O O . LYS A 1 181 ? 11.662 16.270 -22.672 1.00 67.69 181 LYS A O 1
ATOM 1430 N N . LEU A 1 182 ? 11.033 14.937 -24.385 1.00 61.66 182 LEU A N 1
ATOM 1431 C CA . LEU A 1 182 ? 12.207 15.164 -25.237 1.00 61.66 182 LEU A CA 1
ATOM 1432 C C . LEU A 1 182 ? 12.491 16.653 -25.503 1.00 61.66 182 LEU A C 1
ATOM 1434 O O . LEU A 1 182 ? 13.643 17.024 -25.691 1.00 61.66 182 LEU A O 1
ATOM 1438 N N . THR A 1 183 ? 11.460 17.503 -25.494 1.00 57.47 183 THR A N 1
ATOM 1439 C CA . THR A 1 183 ? 11.581 18.957 -25.685 1.00 57.47 183 THR A CA 1
ATOM 1440 C C . THR A 1 183 ? 12.186 19.686 -24.490 1.00 57.47 183 THR A C 1
ATOM 1442 O O . THR A 1 183 ? 12.815 20.725 -24.671 1.00 57.47 183 THR A O 1
ATOM 1445 N N . ASP A 1 184 ? 12.004 19.149 -23.284 1.00 54.50 184 ASP A N 1
ATOM 1446 C CA . ASP A 1 184 ? 12.418 19.798 -22.038 1.00 54.50 184 ASP A CA 1
ATOM 1447 C C . ASP A 1 184 ? 13.727 19.183 -21.516 1.00 54.50 184 ASP A C 1
ATOM 1449 O O . ASP A 1 184 ? 14.532 19.854 -20.871 1.00 54.50 184 ASP A O 1
ATOM 1453 N N . SER A 1 185 ? 13.978 17.908 -21.824 1.00 55.62 185 SER A N 1
ATOM 1454 C CA . SER A 1 185 ? 15.231 17.225 -21.518 1.00 55.62 185 SER A CA 1
ATOM 1455 C C . SER A 1 185 ? 16.335 17.662 -22.485 1.00 55.62 185 SER A C 1
ATOM 1457 O O . SER A 1 185 ? 16.355 17.255 -23.646 1.00 55.62 185 SER A O 1
ATOM 1459 N N . SER A 1 186 ? 17.288 18.469 -22.016 1.00 56.09 186 SER A N 1
ATOM 1460 C CA . SER A 1 186 ? 18.456 18.835 -22.820 1.00 56.09 186 SER A CA 1
ATOM 1461 C C . SER A 1 186 ? 19.515 17.730 -22.781 1.00 56.09 186 SER A C 1
ATOM 1463 O O . SER A 1 186 ? 19.861 17.210 -21.720 1.00 56.09 186 SER A O 1
ATOM 1465 N N . THR A 1 187 ? 20.057 17.375 -23.946 1.00 55.59 187 THR A N 1
ATOM 1466 C CA . THR A 1 187 ? 21.258 16.537 -24.056 1.00 55.59 187 THR A CA 1
ATOM 1467 C C . THR A 1 187 ? 22.482 17.443 -24.124 1.00 55.59 187 THR A C 1
ATOM 1469 O O . THR A 1 187 ? 23.022 17.719 -25.191 1.00 55.59 187 THR A O 1
ATOM 1472 N N . GLN A 1 188 ? 22.928 17.967 -22.982 1.00 56.44 188 GLN A N 1
ATOM 1473 C CA . GLN A 1 188 ? 24.189 18.713 -22.929 1.00 56.44 188 GLN A CA 1
ATOM 1474 C C . GLN A 1 188 ? 25.340 17.765 -22.586 1.00 56.44 188 GLN A C 1
ATOM 1476 O O . GLN A 1 188 ? 25.362 17.145 -21.525 1.00 56.44 188 GLN A O 1
ATOM 1481 N N . GLY A 1 189 ? 26.299 17.621 -23.507 1.00 57.12 189 GLY A N 1
ATOM 1482 C CA . GLY A 1 189 ? 27.519 16.836 -23.276 1.00 57.12 189 GLY A CA 1
ATOM 1483 C C . GLY A 1 189 ? 27.281 15.345 -22.996 1.00 57.12 189 GLY A C 1
ATOM 1484 O O . GLY A 1 189 ? 28.031 14.747 -22.223 1.00 57.12 189 GLY A O 1
ATOM 1485 N N . GLY A 1 190 ? 26.231 14.751 -23.579 1.00 62.00 190 GLY A N 1
ATOM 1486 C CA . GLY A 1 190 ? 25.880 13.338 -23.383 1.00 62.00 190 GLY A CA 1
ATOM 1487 C C . GLY A 1 190 ? 25.202 13.028 -22.043 1.00 62.00 190 GLY A C 1
ATOM 1488 O O . GLY A 1 190 ? 25.265 11.891 -21.589 1.00 62.00 190 GLY A O 1
ATOM 1489 N N . GLN A 1 191 ? 24.598 14.025 -21.394 1.00 63.78 191 GLN A N 1
ATOM 1490 C CA . GLN A 1 191 ? 23.850 13.872 -20.142 1.00 63.78 191 GLN A CA 1
ATOM 1491 C C . GLN A 1 191 ? 22.352 14.003 -20.406 1.00 63.78 191 GLN A C 1
ATOM 1493 O O . GLN A 1 191 ? 21.956 14.826 -21.226 1.00 63.78 191 GLN A O 1
ATOM 1498 N N . LEU A 1 192 ? 21.532 13.222 -19.697 1.00 69.00 192 LEU A N 1
ATOM 1499 C CA . LEU A 1 192 ? 20.077 13.349 -19.733 1.00 69.00 192 LEU A CA 1
ATOM 1500 C C . LEU A 1 192 ? 19.593 14.022 -18.445 1.00 69.00 192 LEU A C 1
ATOM 1502 O O . LEU A 1 192 ? 19.743 13.483 -17.343 1.00 69.00 192 LEU A O 1
ATOM 1506 N N . TYR A 1 193 ? 19.002 15.206 -18.590 1.00 66.62 193 TYR A N 1
ATOM 1507 C CA . TYR A 1 193 ? 18.353 15.909 -17.488 1.00 66.62 193 TYR A CA 1
ATOM 1508 C C . TYR A 1 193 ? 16.927 15.386 -17.300 1.00 66.62 193 TYR A C 1
ATOM 1510 O O . TYR A 1 193 ? 16.054 15.637 -18.128 1.00 66.62 193 TYR A O 1
ATOM 1518 N N . VAL A 1 194 ? 16.692 14.684 -16.186 1.00 65.44 194 VAL A N 1
ATOM 1519 C CA . VAL A 1 194 ? 15.372 14.160 -15.818 1.00 65.44 194 VAL A CA 1
ATOM 1520 C C . VAL A 1 194 ? 14.673 15.192 -14.940 1.00 65.44 194 VAL A C 1
ATOM 1522 O O . VAL A 1 194 ? 14.925 15.308 -13.737 1.00 65.44 194 VAL A O 1
ATOM 1525 N N . ILE A 1 195 ? 13.810 15.983 -15.570 1.00 59.41 195 ILE A N 1
ATOM 1526 C CA . ILE A 1 195 ? 13.110 17.097 -14.918 1.00 59.41 195 ILE A CA 1
ATOM 1527 C C . ILE A 1 195 ? 11.953 16.576 -14.050 1.00 59.41 195 ILE A C 1
ATOM 1529 O O . ILE A 1 195 ? 11.766 17.048 -12.927 1.00 59.41 195 ILE A O 1
ATOM 1533 N N . ASP A 1 196 ? 11.256 15.537 -14.522 1.00 59.91 196 ASP A N 1
ATOM 1534 C CA . ASP A 1 196 ? 10.075 14.960 -13.876 1.00 59.91 196 ASP A CA 1
ATOM 1535 C C . ASP A 1 196 ? 10.400 13.621 -13.183 1.00 59.91 196 ASP A C 1
ATOM 1537 O O . ASP A 1 196 ? 10.229 12.529 -13.729 1.00 59.91 196 ASP A O 1
ATOM 1541 N N . GLY A 1 197 ? 10.889 13.698 -11.942 1.00 56.84 197 GLY A N 1
ATOM 1542 C CA . GLY A 1 197 ? 11.092 12.529 -11.081 1.00 56.84 197 GLY A CA 1
ATOM 1543 C C . GLY A 1 197 ? 9.763 11.934 -10.592 1.00 56.84 197 GLY A C 1
ATOM 1544 O O . GLY A 1 197 ? 8.918 12.631 -10.030 1.00 56.84 197 GLY A O 1
ATOM 1545 N N . THR A 1 198 ? 9.562 10.621 -10.751 1.00 53.69 198 THR A N 1
ATOM 1546 C CA . THR A 1 198 ? 8.257 9.982 -10.463 1.00 53.69 198 THR A CA 1
ATOM 1547 C C . THR A 1 198 ? 8.005 9.691 -8.979 1.00 53.69 198 THR A C 1
ATOM 1549 O O . THR A 1 198 ? 6.851 9.622 -8.543 1.00 53.69 198 THR A O 1
ATOM 1552 N N . LYS A 1 199 ? 9.055 9.518 -8.161 1.00 48.66 199 LYS A N 1
ATOM 1553 C CA . LYS A 1 199 ? 8.918 9.117 -6.749 1.00 48.66 199 LYS A CA 1
ATOM 1554 C C . LYS A 1 199 ? 9.624 10.062 -5.786 1.00 48.66 199 LYS A C 1
ATOM 1556 O O . LYS A 1 199 ? 10.689 9.745 -5.279 1.00 48.66 199 LYS A O 1
ATOM 1561 N N . GLY A 1 200 ? 8.966 11.166 -5.432 1.00 46.41 200 GLY A N 1
ATOM 1562 C CA . GLY A 1 200 ? 9.284 11.986 -4.248 1.00 46.41 200 GLY A CA 1
ATOM 1563 C C . GLY A 1 200 ? 10.666 12.655 -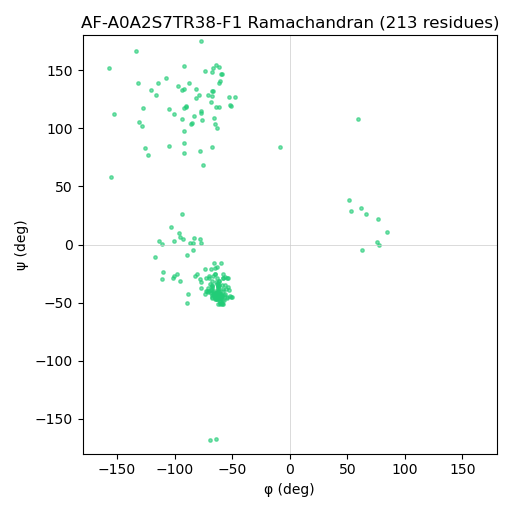4.218 1.00 46.41 200 GLY A C 1
ATOM 1564 O O . GLY A 1 200 ? 10.929 13.419 -3.285 1.00 46.41 200 GLY A O 1
ATOM 1565 N N . GLU A 1 201 ? 11.495 12.373 -5.211 1.00 44.06 201 GLU A N 1
ATOM 1566 C CA . GLU A 1 201 ? 12.756 13.004 -5.550 1.00 44.06 201 GLU A CA 1
ATOM 1567 C C . GLU A 1 201 ? 12.431 14.120 -6.548 1.00 44.06 201 GLU A C 1
ATOM 1569 O O . GLU A 1 201 ? 11.590 13.947 -7.431 1.00 44.06 201 GLU A O 1
ATOM 1574 N N . GLY A 1 202 ? 13.002 15.305 -6.323 1.00 50.53 202 GLY A N 1
ATOM 1575 C CA . GLY A 1 202 ? 12.895 16.414 -7.270 1.00 50.53 202 GLY A CA 1
ATOM 1576 C C . GLY A 1 202 ? 13.683 16.123 -8.554 1.00 50.53 202 GLY A C 1
ATOM 1577 O O . GLY A 1 202 ? 14.143 14.996 -8.733 1.00 50.53 202 GLY A O 1
ATOM 1578 N N . PRO A 1 203 ? 13.878 17.130 -9.421 1.00 51.53 203 PRO A N 1
ATOM 1579 C CA . PRO A 1 203 ? 14.680 16.983 -10.632 1.00 51.53 203 PRO A CA 1
ATOM 1580 C C . PRO A 1 203 ? 16.016 16.301 -10.321 1.00 51.53 203 PRO A C 1
ATOM 1582 O O . PRO A 1 203 ? 16.730 16.717 -9.402 1.00 51.53 203 PRO A O 1
ATOM 1585 N N . GLY A 1 204 ? 16.315 15.230 -11.051 1.00 53.12 204 GLY A N 1
ATOM 1586 C CA . GLY A 1 204 ? 17.503 14.407 -10.870 1.00 53.12 204 GLY A CA 1
ATOM 1587 C C . GLY A 1 204 ? 18.405 14.508 -12.093 1.00 53.12 204 GLY A C 1
ATOM 1588 O O . GLY A 1 204 ? 17.934 14.509 -13.228 1.00 53.12 204 GLY A O 1
ATOM 1589 N N . LEU A 1 205 ? 19.717 14.595 -11.877 1.00 50.34 205 LEU A N 1
ATOM 1590 C CA . LEU A 1 205 ? 20.689 14.530 -12.965 1.00 50.34 205 LEU A CA 1
ATOM 1591 C C . LEU A 1 205 ? 21.160 13.084 -13.130 1.00 50.34 205 LEU A C 1
ATOM 1593 O O . LEU A 1 205 ? 21.934 12.592 -12.306 1.00 50.34 205 LEU A O 1
ATOM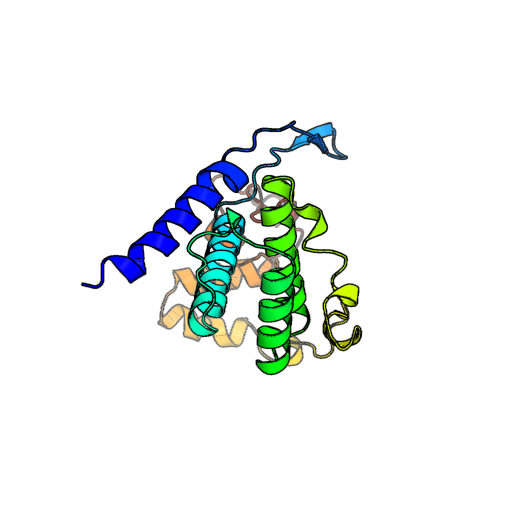 1597 N N . CYS A 1 206 ? 20.737 12.418 -14.202 1.00 51.41 206 CYS A N 1
ATOM 1598 C CA . CYS A 1 206 ? 21.254 11.099 -14.550 1.00 51.41 206 CYS A CA 1
ATOM 1599 C C . CYS A 1 206 ? 22.546 11.258 -15.356 1.00 51.41 206 CYS A C 1
ATOM 1601 O O . CYS A 1 206 ? 22.543 11.601 -16.538 1.00 51.41 206 CYS A O 1
ATOM 1603 N N . ARG A 1 207 ? 23.680 11.003 -14.695 1.00 46.34 207 ARG A N 1
ATOM 1604 C CA . ARG A 1 207 ? 24.993 10.928 -15.342 1.00 46.34 207 ARG A CA 1
ATOM 1605 C C . ARG A 1 207 ? 25.276 9.487 -15.750 1.00 46.34 207 ARG A C 1
ATOM 1607 O O . ARG A 1 207 ? 25.929 8.754 -15.014 1.00 46.34 207 ARG A O 1
ATOM 1614 N N . SER A 1 208 ? 24.839 9.090 -16.934 1.00 45.78 208 SER A N 1
ATOM 1615 C CA . SER A 1 208 ? 25.505 8.010 -17.658 1.00 45.78 208 SER A CA 1
ATOM 1616 C C . SER A 1 208 ? 25.976 8.563 -18.996 1.00 45.78 208 SER A C 1
ATOM 1618 O O . SER A 1 208 ? 25.249 9.283 -19.674 1.00 45.78 208 SER A O 1
ATOM 1620 N N . ARG A 1 209 ? 27.236 8.286 -19.356 1.00 36.09 209 ARG A N 1
ATOM 1621 C CA . ARG A 1 209 ? 27.660 8.468 -20.745 1.00 36.09 209 ARG A CA 1
ATOM 1622 C C . ARG A 1 209 ? 26.911 7.412 -21.560 1.00 36.09 209 ARG A C 1
ATOM 1624 O O . ARG A 1 209 ? 26.948 6.249 -21.142 1.00 36.09 209 ARG A O 1
ATOM 1631 N N . PRO A 1 210 ? 26.279 7.751 -22.695 1.00 39.22 210 PRO A N 1
ATOM 1632 C CA . PRO A 1 210 ? 25.828 6.722 -23.621 1.00 39.22 210 PRO A CA 1
ATOM 1633 C C . PRO A 1 210 ? 27.031 5.822 -23.928 1.00 39.22 210 PRO A C 1
ATOM 1635 O O . PRO A 1 210 ? 28.111 6.320 -24.253 1.00 39.22 210 PRO A O 1
ATOM 1638 N N . ARG A 1 211 ? 26.891 4.500 -23.758 1.00 38.22 211 ARG A N 1
ATOM 1639 C CA . ARG A 1 211 ? 27.915 3.558 -24.230 1.00 38.22 211 ARG A CA 1
ATOM 1640 C C . ARG A 1 211 ? 27.964 3.713 -25.745 1.00 38.22 211 ARG A C 1
ATOM 1642 O O . ARG A 1 211 ? 27.061 3.234 -26.412 1.00 38.22 211 ARG A O 1
ATOM 1649 N N . ASN A 1 212 ? 28.959 4.454 -26.234 1.00 35.56 212 ASN A N 1
ATOM 1650 C CA . ASN A 1 212 ? 29.284 4.752 -27.632 1.00 35.56 212 ASN A CA 1
ATOM 1651 C C . ASN A 1 212 ? 28.475 3.961 -28.674 1.00 35.56 212 ASN A C 1
ATOM 1653 O O . ASN A 1 212 ? 28.972 2.958 -29.176 1.00 35.56 212 ASN A O 1
ATOM 1657 N N . LYS A 1 213 ? 27.267 4.426 -29.013 1.00 38.91 213 LYS A N 1
ATOM 1658 C CA . LYS A 1 213 ? 26.502 4.009 -30.200 1.00 38.91 213 LYS A CA 1
ATOM 1659 C C . LYS A 1 213 ? 25.517 5.104 -30.617 1.00 38.91 213 LYS A C 1
ATOM 1661 O O . LYS A 1 213 ? 24.322 4.884 -30.700 1.00 38.91 213 LYS A O 1
ATOM 1666 N N . TRP A 1 214 ? 26.040 6.289 -30.894 1.00 29.86 214 TRP A N 1
ATOM 1667 C CA . TRP A 1 214 ? 25.410 7.203 -31.842 1.00 29.86 214 TRP A CA 1
ATOM 1668 C C . TRP A 1 214 ? 26.536 7.624 -32.774 1.00 29.86 214 TRP A C 1
ATOM 1670 O O . TRP A 1 214 ? 27.490 8.268 -32.338 1.00 29.86 214 TRP A O 1
ATOM 1680 N N . ARG A 1 215 ? 26.508 7.069 -33.984 1.00 30.91 215 ARG A N 1
ATOM 1681 C CA . ARG A 1 215 ? 27.369 7.509 -35.077 1.00 30.91 215 ARG A CA 1
ATOM 1682 C C . ARG A 1 215 ? 26.833 8.827 -35.607 1.00 30.91 215 ARG A C 1
ATOM 1684 O O . ARG A 1 215 ? 25.589 8.955 -35.628 1.00 30.91 215 ARG A O 1
#

pLDDT: mean 78.76, std 16.7, range [29.86, 96.56]

Solvent-accessible surface area (backbone atoms only — not comparable to full-atom values): 12847 Å² total; per-residue (Å²): 132,71,65,76,74,49,51,35,52,50,43,37,48,50,51,42,50,66,48,66,66,60,59,85,71,69,68,43,66,45,101,84,72,45,75,38,74,73,65,69,54,68,71,59,49,48,58,41,47,53,50,49,46,51,51,46,51,54,41,39,77,71,70,42,97,55,53,36,75,88,73,64,49,56,70,53,49,49,55,50,43,54,49,46,64,73,69,66,57,53,28,62,57,52,46,48,52,54,50,44,51,28,54,55,30,42,58,74,74,45,33,80,58,48,63,62,68,56,80,63,46,98,50,48,70,60,56,56,63,78,88,66,77,89,64,80,83,50,48,71,74,68,72,53,55,68,82,76,48,41,64,62,40,36,73,76,36,54,69,59,27,52,37,52,50,51,15,68,59,53,71,42,52,68,70,38,39,72,64,60,51,73,90,76,36,53,72,62,95,57,27,51,45,41,67,72,48,83,74,96,47,64,66,43,80,42,86,37,69,68,79,89,81,80,131

Mean predicted aligned error: 11.07 Å

Sequence (215 aa):
MNTETTEWRNATRAFVYDHLLNKSRTSRVNHSGKLKSQRASFRTIEARFDCLVHAVGILRSKGFAVSSPQQFKAKHIHALVQYWENDNLSPVTLQNYLSFLRVAMRAIGKGHLVPKSAQLVSDPTKVVVSKTAIEDKSWSAKNIKLEDILPMIAAEDQFVANIVELAGAFGLRLAEATQQKLTDSSTQGGQLYVIDGTKGEGPGLCRSRPRNKWR